Protein AF-A0A7S2UF75-F1 (afdb_monomer_lite)

Secondary structure (DSSP, 8-state):
-HHHHHHHHHHHHHHHHHHHHHT-HHHHHHHHHHHHHHHHHHHH-TT----HHHHHHHHHHGGGSS-SS-TTHHHHHHHHHHHHHHHHHHHHHHHHHHHHHHHHHHHTTS-HHHHS--TTPPPHHHHHHHHHTT----TTHHHHHHHHHHHHHHHHHHHHHHHHHHHTHHHHHHHHHHHHHHTTGGGGGGTTTGGGGHHHHHHHHHHHHHHHHHHHHHHHHTT--------HHHHHHHHHHHHHTT-HHHHHTTTHHHHHHHHHHHHHHHHHHHHHTS----

Sequence (282 aa):
ATAANNSCNYLVKRVKALKELLADDYVRSLLSKEARWSNDAGRRSDSCMYSTERAFGFTKEFRRLEGGGKSHYFLDQCREIVTEIGNALGFVRMVRSAALRYTSEAMEFLPHSVLYNTDENPRTSDLWDQSVHNADDGGRSAAAVQRAVHNVDEAMSSLASTVEERSDYLRVFLGLFQDTIAGDIDQHGHLENFYAMVPALTLCWMDASIQAKEAIKKSSLLHSQETYYVSDGFALGIAFLLSSLKQNDAFDRLGWFRTLQNKYTVEAENLLTKTMGAPAAG

pLDDT: mean 76.17, std 14.72, range [40.41, 95.69]

Foldseek 3Di:
DVLLVVLLVVLLVLVVVLLVLLVDPVNLVLLVVLLVVLVVQCVVDLPSAQAPVNLVVSLQVCLVVDPDDDSQPSLVSNLVSLLSNLVSVVVSVVVLVVLVVVLVVVCPPPPPLLVDPDVPRDQLLRVLVVVVVPDDDDPPVSVVVSVVSVVVSVVSVVSVVSNVVSNCSVVVSLVSVCCSQVVCVVPNSRCLRVLSCVSSSVVSVVVVQVVQVVVQVVVVVVVPDDDDDDRVSNVSSVVVSCVSSVNPVSNVSNVSVVNVVVVVVVVVVVVVCVVVPDPPPD

Structure (mmCIF, N/CA/C/O backbone):
data_AF-A0A7S2UF75-F1
#
_entry.id   AF-A0A7S2UF75-F1
#
loop_
_atom_site.group_PDB
_atom_site.id
_atom_site.type_symbol
_atom_site.label_atom_id
_atom_site.label_alt_id
_atom_site.label_comp_id
_atom_site.label_asym_id
_atom_site.label_entity_id
_atom_site.label_seq_id
_atom_site.pdbx_PDB_ins_code
_atom_site.Cartn_x
_atom_site.Cartn_y
_atom_site.Cartn_z
_atom_site.occupancy
_atom_site.B_iso_or_equiv
_atom_site.auth_seq_id
_atom_site.auth_comp_id
_atom_site.auth_asym_id
_atom_site.auth_atom_id
_atom_site.pdbx_PDB_model_num
ATOM 1 N N . ALA A 1 1 ? 17.160 2.050 -17.812 1.00 54.09 1 ALA A N 1
ATOM 2 C CA . ALA A 1 1 ? 17.733 1.131 -16.806 1.00 54.09 1 ALA A CA 1
ATOM 3 C C . ALA A 1 1 ? 17.889 1.793 -15.429 1.00 54.09 1 ALA A C 1
ATOM 5 O O . ALA A 1 1 ? 17.298 1.307 -14.475 1.00 54.09 1 ALA A O 1
ATOM 6 N N . THR A 1 2 ? 18.588 2.930 -15.307 1.00 67.50 2 THR A N 1
ATOM 7 C CA . THR A 1 2 ? 18.910 3.567 -14.007 1.00 67.50 2 THR A CA 1
ATOM 8 C C . THR A 1 2 ? 17.695 3.984 -13.169 1.00 67.50 2 THR A C 1
ATOM 10 O O . THR A 1 2 ? 17.658 3.702 -11.976 1.00 67.50 2 THR A O 1
ATOM 13 N N . ALA A 1 3 ? 16.671 4.599 -13.776 1.00 67.25 3 ALA A N 1
ATOM 14 C CA . ALA A 1 3 ? 15.480 5.048 -13.045 1.00 67.25 3 ALA A CA 1
ATOM 15 C C . ALA A 1 3 ? 14.687 3.879 -12.433 1.00 67.25 3 ALA A C 1
ATOM 17 O O . ALA A 1 3 ? 14.388 3.905 -11.246 1.00 67.25 3 ALA A O 1
ATOM 18 N N . ALA A 1 4 ? 14.425 2.822 -13.210 1.00 65.94 4 ALA A N 1
ATOM 19 C CA . ALA A 1 4 ? 13.713 1.634 -12.733 1.00 65.94 4 ALA A CA 1
ATOM 20 C C . ALA A 1 4 ? 14.482 0.900 -11.621 1.00 65.94 4 ALA A C 1
ATOM 22 O O . ALA A 1 4 ? 13.887 0.509 -10.618 1.00 65.94 4 ALA A O 1
ATOM 23 N N . ASN A 1 5 ? 15.807 0.775 -11.756 1.00 70.94 5 ASN A N 1
ATOM 24 C CA . ASN A 1 5 ? 16.650 0.160 -10.730 1.00 70.94 5 ASN A CA 1
ATOM 25 C C . ASN A 1 5 ? 16.648 0.976 -9.423 1.00 70.94 5 ASN A C 1
ATOM 27 O O . ASN A 1 5 ? 16.518 0.426 -8.331 1.00 70.94 5 ASN A O 1
ATOM 31 N N . ASN A 1 6 ? 16.711 2.306 -9.527 1.00 77.56 6 ASN A N 1
ATOM 32 C CA . ASN A 1 6 ? 16.600 3.195 -8.372 1.00 77.56 6 ASN A CA 1
ATOM 33 C C . ASN A 1 6 ? 15.222 3.098 -7.703 1.00 77.56 6 ASN A C 1
ATOM 35 O O . ASN A 1 6 ? 15.156 3.064 -6.475 1.00 77.56 6 ASN A O 1
ATOM 39 N N . SER A 1 7 ? 14.138 2.993 -8.481 1.00 76.94 7 SER A N 1
ATOM 40 C CA . SER A 1 7 ? 12.787 2.768 -7.952 1.00 76.94 7 SER A CA 1
ATOM 41 C C . SER A 1 7 ? 12.670 1.430 -7.221 1.00 76.94 7 SER A C 1
ATOM 43 O O . SER A 1 7 ? 12.081 1.388 -6.145 1.00 76.94 7 SER A O 1
ATOM 45 N N . CYS A 1 8 ? 13.281 0.359 -7.737 1.00 73.19 8 CYS A N 1
ATOM 46 C CA . CYS A 1 8 ? 13.320 -0.941 -7.057 1.00 73.19 8 CYS A CA 1
ATOM 47 C C . CYS A 1 8 ? 14.084 -0.857 -5.726 1.00 73.19 8 CYS A C 1
ATOM 49 O O . CYS A 1 8 ? 13.582 -1.294 -4.693 1.00 73.19 8 CYS A O 1
ATOM 51 N N . ASN A 1 9 ? 15.255 -0.214 -5.714 1.00 79.19 9 ASN A N 1
ATOM 52 C CA . ASN A 1 9 ? 16.029 0.000 -4.488 1.00 79.19 9 ASN A CA 1
ATOM 53 C C . ASN A 1 9 ? 15.284 0.869 -3.466 1.00 79.19 9 ASN A C 1
ATOM 55 O O . ASN A 1 9 ? 15.365 0.628 -2.261 1.00 79.19 9 ASN A O 1
ATOM 59 N N . TYR A 1 10 ? 14.557 1.888 -3.929 1.00 84.50 10 TYR A N 1
ATOM 60 C CA . TYR A 1 10 ? 13.705 2.706 -3.074 1.00 84.50 10 TYR A CA 1
ATOM 61 C C . TYR A 1 10 ? 12.581 1.867 -2.455 1.00 84.50 10 TYR A C 1
ATOM 63 O O . TYR A 1 10 ? 12.417 1.888 -1.238 1.00 84.50 10 TYR A O 1
ATOM 71 N N . LEU A 1 11 ? 11.887 1.054 -3.256 1.00 80.06 11 LEU A N 1
ATOM 72 C CA . LEU A 1 11 ? 10.842 0.138 -2.790 1.00 80.06 11 LEU A CA 1
ATOM 73 C C . LEU A 1 11 ? 11.345 -0.806 -1.697 1.00 80.06 11 LEU A C 1
ATOM 75 O O . LEU A 1 11 ? 10.743 -0.870 -0.628 1.00 80.06 11 LEU A O 1
ATOM 79 N N . VAL A 1 12 ? 12.489 -1.458 -1.912 1.00 81.81 12 VAL A N 1
ATOM 80 C CA . VAL A 1 12 ? 13.126 -2.326 -0.906 1.00 81.81 12 VAL A CA 1
ATOM 81 C C . VAL A 1 12 ? 13.351 -1.577 0.411 1.00 81.81 12 VAL A C 1
ATOM 83 O O . VAL A 1 12 ? 13.022 -2.089 1.480 1.00 81.81 12 VAL A O 1
ATOM 86 N N . LYS A 1 13 ? 13.852 -0.336 0.358 1.00 87.38 13 LYS A N 1
ATOM 87 C CA . LYS A 1 13 ? 14.046 0.493 1.561 1.00 87.38 13 LYS A CA 1
ATOM 88 C C . LYS A 1 13 ? 12.730 0.802 2.277 1.00 87.38 13 LYS A C 1
ATOM 90 O O . LYS A 1 13 ? 12.708 0.826 3.502 1.00 87.38 13 LYS A O 1
ATOM 95 N N . ARG A 1 14 ? 11.649 1.068 1.538 1.00 89.62 14 ARG A N 1
ATOM 96 C CA . ARG A 1 14 ? 10.324 1.360 2.114 1.00 89.62 14 ARG A CA 1
ATOM 97 C C . ARG A 1 14 ? 9.707 0.137 2.783 1.00 89.62 14 ARG A C 1
ATOM 99 O O . ARG A 1 14 ? 9.176 0.243 3.880 1.00 89.62 14 ARG A O 1
ATOM 106 N N . VAL A 1 15 ? 9.846 -1.031 2.170 1.00 85.25 15 VAL A N 1
ATOM 107 C CA . VAL A 1 15 ? 9.357 -2.301 2.727 1.00 85.25 15 VAL A CA 1
ATOM 108 C C . VAL A 1 15 ? 10.100 -2.661 4.008 1.00 85.25 15 VAL A C 1
ATOM 110 O O . VAL A 1 15 ? 9.468 -3.047 4.987 1.00 85.25 15 VAL A O 1
ATOM 113 N N . LYS A 1 16 ? 11.426 -2.469 4.038 1.00 85.81 16 LYS A N 1
ATOM 114 C CA . LYS A 1 16 ? 12.224 -2.634 5.262 1.00 85.81 16 LYS A CA 1
ATOM 115 C C . LYS A 1 16 ? 11.778 -1.679 6.368 1.00 85.81 16 LYS A C 1
ATOM 117 O O . LYS A 1 16 ? 11.545 -2.134 7.479 1.00 85.81 16 LYS A O 1
ATOM 122 N N . ALA A 1 17 ? 11.553 -0.404 6.047 1.00 88.38 17 ALA A N 1
ATOM 123 C CA . ALA A 1 17 ? 11.038 0.566 7.014 1.00 88.38 17 ALA A CA 1
ATOM 124 C C . ALA A 1 17 ? 9.660 0.160 7.570 1.00 88.38 17 ALA A C 1
ATOM 126 O O . ALA A 1 17 ? 9.432 0.238 8.773 1.00 88.38 17 ALA A O 1
ATOM 127 N N . LEU A 1 18 ? 8.753 -0.337 6.717 1.00 89.12 18 LEU A N 1
ATOM 128 C CA . LEU A 1 18 ? 7.463 -0.862 7.174 1.00 89.12 18 LEU A CA 1
ATOM 129 C C . LEU A 1 18 ? 7.649 -2.063 8.109 1.00 89.12 18 LEU A C 1
ATOM 131 O O . LEU A 1 18 ? 7.006 -2.138 9.151 1.00 89.12 18 LEU A O 1
ATOM 135 N N . LYS A 1 19 ? 8.536 -2.995 7.752 1.00 86.31 19 LYS A N 1
ATOM 136 C CA . LYS A 1 19 ? 8.848 -4.163 8.581 1.00 86.31 19 LYS A CA 1
ATOM 137 C C . LYS A 1 19 ? 9.391 -3.753 9.952 1.00 86.31 19 LYS A C 1
ATOM 139 O O . LYS A 1 19 ? 8.951 -4.308 10.950 1.00 86.31 19 LYS A O 1
ATOM 144 N N . GLU A 1 20 ? 10.304 -2.788 10.000 1.00 86.56 20 GLU A N 1
ATOM 145 C CA . GLU A 1 20 ? 10.877 -2.258 11.243 1.00 86.56 20 GLU A CA 1
ATOM 146 C C . GLU A 1 20 ? 9.807 -1.615 12.136 1.00 86.56 20 GLU A C 1
ATOM 148 O O . GLU A 1 20 ? 9.766 -1.896 13.331 1.00 86.56 20 GLU A O 1
ATOM 153 N N . LEU A 1 21 ? 8.883 -0.834 11.563 1.00 86.62 21 LEU A N 1
ATOM 154 C CA . LEU A 1 21 ? 7.755 -0.262 12.313 1.00 86.62 21 LEU A CA 1
ATOM 155 C C . LEU A 1 21 ? 6.822 -1.336 12.888 1.00 86.62 21 LEU A C 1
ATOM 157 O O . LEU A 1 21 ? 6.302 -1.185 13.991 1.00 86.62 21 LEU A O 1
ATOM 161 N N . LEU A 1 22 ? 6.608 -2.427 12.150 1.00 87.44 22 LEU A N 1
ATOM 162 C CA . LEU A 1 22 ? 5.748 -3.537 12.569 1.00 87.44 22 LEU A CA 1
ATOM 163 C C . LEU A 1 22 ? 6.450 -4.543 13.489 1.00 87.44 22 LEU A C 1
ATOM 165 O O . LEU A 1 22 ? 5.794 -5.428 14.043 1.00 87.44 22 LEU A O 1
ATOM 169 N N . ALA A 1 23 ? 7.764 -4.411 13.674 1.00 84.50 23 ALA A N 1
ATOM 170 C CA . ALA A 1 23 ? 8.529 -5.260 14.575 1.00 84.50 23 ALA A CA 1
ATOM 171 C C . ALA A 1 23 ? 8.299 -4.923 16.058 1.00 84.50 23 ALA A C 1
ATOM 173 O O . ALA A 1 23 ? 8.595 -5.760 16.910 1.00 84.50 23 ALA A O 1
ATOM 174 N N . ASP A 1 24 ? 7.744 -3.745 16.362 1.00 85.69 24 ASP A N 1
ATOM 175 C CA . ASP A 1 24 ? 7.401 -3.331 17.722 1.00 85.69 24 ASP A CA 1
ATOM 176 C C . ASP A 1 24 ? 6.479 -4.351 18.422 1.00 85.69 24 ASP A C 1
ATOM 178 O O . ASP A 1 24 ? 5.456 -4.791 17.886 1.00 85.69 24 ASP A O 1
ATOM 182 N N . ASP A 1 25 ? 6.839 -4.736 19.648 1.00 84.88 25 ASP A N 1
ATOM 183 C CA . ASP A 1 25 ? 6.143 -5.787 20.394 1.00 84.88 25 ASP A CA 1
ATOM 184 C C . ASP A 1 25 ? 4.697 -5.424 20.743 1.00 84.88 25 ASP A C 1
ATOM 186 O O . ASP A 1 25 ? 3.819 -6.298 20.761 1.00 84.88 25 ASP A O 1
ATOM 190 N N . TYR A 1 26 ? 4.422 -4.146 21.007 1.00 86.56 26 TYR A N 1
ATOM 191 C CA . TYR A 1 26 ? 3.071 -3.686 21.286 1.00 86.56 26 TYR A CA 1
ATOM 192 C C . TYR A 1 26 ? 2.224 -3.711 20.010 1.00 86.56 26 TYR A C 1
ATOM 194 O O . TYR A 1 26 ? 1.112 -4.248 20.036 1.00 86.56 26 TYR A O 1
ATOM 202 N N . VAL A 1 27 ? 2.759 -3.227 18.885 1.00 88.31 27 VAL A N 1
ATOM 203 C CA . VAL A 1 27 ? 2.102 -3.302 17.567 1.00 88.31 27 VAL A CA 1
ATOM 204 C C . VAL A 1 27 ? 1.805 -4.754 17.195 1.00 88.31 27 VAL A C 1
ATOM 206 O O . VAL A 1 27 ? 0.671 -5.094 16.850 1.00 88.31 27 VAL A O 1
ATOM 209 N N . ARG A 1 28 ? 2.780 -5.651 17.350 1.00 87.19 28 ARG A N 1
ATOM 210 C CA . ARG A 1 28 ? 2.613 -7.084 17.088 1.00 87.19 28 ARG A CA 1
ATOM 211 C C . ARG A 1 28 ? 1.536 -7.710 17.971 1.00 87.19 28 ARG A C 1
ATOM 213 O O . ARG A 1 28 ? 0.715 -8.493 17.487 1.00 87.19 28 ARG A O 1
ATOM 220 N N . SER A 1 29 ? 1.511 -7.364 19.257 1.00 89.44 29 SER A N 1
ATOM 221 C CA . SER A 1 29 ? 0.487 -7.825 20.201 1.00 89.44 29 SER A CA 1
ATOM 222 C C . SER A 1 29 ? -0.908 -7.340 19.805 1.00 89.44 29 SER A C 1
ATOM 224 O O . SER A 1 29 ? -1.861 -8.122 19.828 1.00 89.44 29 SER A O 1
ATOM 226 N N . LEU A 1 30 ? -1.035 -6.078 19.388 1.00 90.25 30 LEU A N 1
ATOM 227 C CA . LEU A 1 30 ? -2.279 -5.504 18.878 1.00 90.25 30 LEU A CA 1
ATOM 228 C C . LEU A 1 30 ? -2.775 -6.232 17.623 1.00 90.25 30 LEU A C 1
ATOM 230 O O . LEU A 1 30 ? -3.917 -6.691 17.596 1.00 90.25 30 LEU A O 1
ATOM 234 N N . LEU A 1 31 ? -1.911 -6.403 16.621 1.00 91.94 31 LEU A N 1
ATOM 235 C CA . LEU A 1 31 ? -2.255 -7.097 15.378 1.00 91.94 31 LEU A CA 1
ATOM 236 C C . LEU A 1 31 ? -2.624 -8.561 15.623 1.00 91.94 31 LEU A C 1
ATOM 238 O O . LEU A 1 31 ? -3.601 -9.056 15.070 1.00 91.94 31 LEU A O 1
ATOM 242 N N . SER A 1 32 ? -1.904 -9.237 16.518 1.00 91.31 32 SER A N 1
ATOM 243 C CA . SER A 1 32 ? -2.209 -10.618 16.907 1.00 91.31 32 SER A CA 1
ATOM 244 C C . SER A 1 32 ? -3.570 -10.735 17.602 1.00 91.31 32 SER A C 1
ATOM 246 O O . SER A 1 32 ? -4.295 -11.705 17.383 1.00 91.31 32 SER A O 1
ATOM 248 N N . LYS A 1 33 ? -3.945 -9.761 18.445 1.00 91.94 33 LYS A N 1
ATOM 249 C CA . LYS A 1 33 ? -5.272 -9.718 19.084 1.00 91.94 33 LYS A CA 1
ATOM 250 C C . LYS A 1 33 ? -6.382 -9.522 18.054 1.00 91.94 33 LYS A C 1
ATOM 252 O O . LYS A 1 33 ? -7.392 -10.221 18.132 1.00 91.94 33 LYS A O 1
ATOM 257 N N . GLU A 1 34 ? -6.189 -8.627 17.088 1.00 92.00 34 GLU A N 1
ATOM 258 C CA . GLU A 1 34 ? -7.166 -8.407 16.016 1.00 92.00 34 GLU A CA 1
ATOM 259 C C . GLU A 1 34 ? -7.298 -9.614 15.087 1.00 92.00 34 GLU A C 1
ATOM 261 O O . GLU A 1 34 ? -8.416 -10.037 14.789 1.00 92.00 34 GLU A O 1
ATOM 266 N N . ALA A 1 35 ? -6.184 -10.238 14.705 1.00 90.69 35 ALA A N 1
ATOM 267 C CA . ALA A 1 35 ? -6.189 -11.452 13.896 1.00 90.69 35 ALA A CA 1
ATOM 268 C C . ALA A 1 35 ? -6.927 -12.606 14.596 1.00 90.69 35 ALA A C 1
ATOM 270 O O . ALA A 1 35 ? -7.779 -13.267 13.997 1.00 90.69 35 ALA A O 1
ATOM 271 N N . ARG A 1 36 ? -6.677 -12.810 15.899 1.00 90.50 36 ARG A N 1
ATOM 272 C CA . ARG A 1 36 ? -7.406 -13.802 16.713 1.00 90.50 36 ARG A CA 1
ATOM 273 C C . ARG A 1 36 ? -8.898 -13.516 16.756 1.00 90.50 36 ARG A C 1
ATOM 275 O O . ARG A 1 36 ? -9.690 -14.435 16.568 1.00 90.50 36 ARG A O 1
ATOM 282 N N . TRP A 1 37 ? -9.282 -12.257 16.968 1.00 90.50 37 TRP A N 1
ATOM 283 C CA . TRP A 1 37 ? -10.690 -11.883 16.957 1.00 90.50 37 TRP A CA 1
ATOM 284 C C . TRP A 1 37 ? -11.343 -12.182 15.607 1.00 90.50 37 TRP A C 1
ATOM 286 O O . TRP A 1 37 ? -12.420 -12.767 15.590 1.00 90.50 37 TRP A O 1
ATOM 296 N N . SER A 1 38 ? -10.683 -11.843 14.495 1.00 86.19 38 SER A N 1
ATOM 297 C CA . SER A 1 38 ? -11.181 -12.125 13.143 1.00 86.19 38 SER A CA 1
ATOM 298 C C . SER A 1 38 ? -11.406 -13.622 12.923 1.00 86.19 38 SER A C 1
ATOM 300 O O . SER A 1 38 ? -12.437 -14.033 12.392 1.00 86.19 38 SER A O 1
ATOM 302 N N . ASN A 1 39 ? -10.460 -14.451 13.365 1.00 85.19 39 ASN A N 1
ATOM 303 C CA . ASN A 1 39 ? -10.553 -15.902 13.227 1.00 85.19 39 ASN A CA 1
ATOM 304 C C . ASN A 1 39 ? -11.673 -16.497 14.095 1.00 85.19 39 ASN A C 1
ATOM 306 O O . ASN A 1 39 ? -12.382 -17.400 13.652 1.00 85.19 39 ASN A O 1
ATOM 310 N N . ASP A 1 40 ? -11.873 -15.981 15.309 1.00 85.00 40 ASP A N 1
ATOM 311 C CA . ASP A 1 40 ? -12.956 -16.419 16.195 1.00 85.00 40 ASP A CA 1
ATOM 312 C C . ASP A 1 40 ? -14.331 -15.898 15.756 1.00 85.00 40 ASP A C 1
ATOM 314 O O . ASP A 1 40 ? -15.333 -16.596 15.918 1.00 85.00 40 ASP A O 1
ATOM 318 N N . ALA A 1 41 ? -14.402 -14.699 15.178 1.00 78.69 41 ALA A N 1
ATOM 319 C CA . ALA A 1 41 ? -15.625 -14.132 14.618 1.00 78.69 41 ALA A CA 1
ATOM 320 C C . ALA A 1 41 ? -16.162 -15.008 13.477 1.00 78.69 41 ALA A C 1
ATOM 322 O O . ALA A 1 41 ? -17.333 -15.393 13.509 1.00 78.69 41 ALA A O 1
ATOM 323 N N . GLY A 1 42 ? -15.284 -15.429 12.558 1.00 68.94 42 GLY A N 1
ATOM 324 C CA . GLY A 1 42 ? -15.639 -16.346 11.470 1.00 68.94 42 GLY A CA 1
ATOM 325 C C . GLY A 1 42 ? -16.107 -17.729 11.943 1.00 68.94 42 GLY A C 1
ATOM 326 O O . GLY A 1 42 ? -16.871 -18.389 11.249 1.00 68.94 42 GLY A O 1
ATOM 327 N N . ARG A 1 43 ? -15.716 -18.168 13.149 1.00 71.94 43 ARG A N 1
ATOM 328 C CA . ARG A 1 43 ? -16.212 -19.422 13.755 1.00 71.94 43 ARG A CA 1
ATOM 329 C C . ARG A 1 43 ? -17.601 -19.289 14.376 1.00 71.94 43 ARG A C 1
ATOM 331 O O . ARG A 1 43 ? -18.299 -20.288 14.510 1.00 71.94 43 ARG A O 1
ATOM 338 N N . ARG A 1 44 ? -17.984 -18.086 14.813 1.00 70.19 44 ARG A N 1
ATOM 339 C CA . ARG A 1 44 ? -19.268 -17.837 15.490 1.00 70.19 44 ARG A CA 1
ATOM 340 C C . ARG A 1 44 ? -20.413 -17.643 14.503 1.00 70.19 44 ARG A C 1
ATOM 342 O O . ARG A 1 44 ? -21.533 -18.042 14.803 1.00 70.19 44 ARG A O 1
ATOM 349 N N . SER A 1 45 ? -20.148 -17.012 13.361 1.00 66.56 45 SER A N 1
ATOM 350 C CA . SER A 1 45 ? -21.122 -16.824 12.286 1.00 66.56 45 SER A CA 1
ATOM 351 C C . SER A 1 45 ? -20.413 -16.414 11.000 1.00 66.56 45 SER A C 1
ATOM 353 O O . SER A 1 45 ? -19.580 -15.509 11.022 1.00 66.56 45 SER A O 1
ATOM 355 N N . ASP A 1 46 ? -20.816 -17.005 9.875 1.00 62.28 46 ASP A N 1
ATOM 356 C CA . ASP A 1 46 ? -20.335 -16.659 8.525 1.00 62.28 46 ASP A CA 1
ATOM 357 C C . ASP A 1 46 ? -20.676 -15.198 8.138 1.00 62.28 46 ASP A C 1
ATOM 359 O O . ASP A 1 46 ? -20.099 -14.607 7.231 1.00 62.28 46 ASP A O 1
ATOM 363 N N . SER A 1 47 ? -21.597 -14.576 8.884 1.00 65.00 47 SER A N 1
ATOM 364 C CA . SER A 1 47 ? -22.035 -13.186 8.723 1.00 65.00 47 SER A CA 1
ATOM 365 C C . SER A 1 47 ? -21.303 -12.189 9.637 1.00 65.00 47 SER A C 1
ATOM 367 O O . SER A 1 47 ? -21.615 -10.995 9.593 1.00 65.00 47 SER A O 1
ATOM 369 N N . CYS A 1 48 ? -20.384 -12.621 10.509 1.00 71.81 48 CYS A N 1
ATOM 370 C CA . CYS A 1 48 ? -19.728 -11.716 11.457 1.00 71.81 48 CYS A CA 1
ATOM 371 C C . CYS A 1 48 ? -18.627 -10.898 10.763 1.00 71.81 48 CYS A C 1
ATOM 373 O O . CYS A 1 48 ? -17.442 -11.207 10.858 1.00 71.81 48 CYS A O 1
ATOM 375 N N . MET A 1 49 ? -19.035 -9.854 10.039 1.00 85.00 49 MET A N 1
ATOM 376 C CA . MET A 1 49 ? -18.114 -8.935 9.374 1.00 85.00 49 MET A CA 1
ATOM 377 C C . MET A 1 49 ? -17.436 -7.995 10.376 1.00 85.00 49 MET A C 1
ATOM 379 O O . MET A 1 49 ? -17.973 -7.677 11.442 1.00 85.00 49 MET A O 1
ATOM 383 N N . TYR A 1 50 ? -16.255 -7.503 10.012 1.00 89.75 50 TYR A N 1
ATOM 384 C CA . TYR A 1 50 ? -15.497 -6.547 10.806 1.00 89.75 50 TYR A CA 1
ATOM 385 C C . TYR A 1 50 ? -16.259 -5.217 10.901 1.00 89.75 50 TYR A C 1
ATOM 387 O O . TYR A 1 50 ? -16.408 -4.501 9.909 1.00 89.75 50 TYR A O 1
ATOM 395 N N . SER A 1 51 ? -16.773 -4.905 12.096 1.00 91.00 51 SER A N 1
ATOM 396 C CA . SER A 1 51 ? -17.586 -3.708 12.351 1.00 91.00 51 SER A CA 1
ATOM 397 C C . SER A 1 51 ? -16.768 -2.420 12.255 1.00 91.00 51 SER A C 1
ATOM 399 O O . SER A 1 51 ? -15.608 -2.377 12.679 1.00 91.00 51 SER A O 1
ATOM 401 N N . THR A 1 52 ? -17.401 -1.338 11.813 1.00 90.50 52 THR A N 1
ATOM 402 C CA . THR A 1 52 ? -16.807 0.003 11.791 1.00 90.50 52 THR A CA 1
ATOM 403 C C . THR A 1 52 ? -16.413 0.493 13.179 1.00 90.50 52 THR A C 1
ATOM 405 O O . THR A 1 52 ? -15.351 1.086 13.339 1.00 90.50 52 THR A O 1
ATOM 408 N N . GLU A 1 53 ? -17.204 0.194 14.206 1.00 91.75 53 GLU A N 1
ATOM 409 C CA . GLU A 1 53 ? -16.969 0.609 15.594 1.00 91.75 53 GLU A CA 1
ATOM 410 C C . GLU A 1 53 ? -15.683 -0.020 16.133 1.00 91.75 53 GLU A C 1
ATOM 412 O O . GLU A 1 53 ? -14.873 0.661 16.767 1.00 91.75 53 GLU A O 1
ATOM 417 N N . ARG A 1 54 ? -15.463 -1.304 15.817 1.00 92.31 54 ARG A N 1
ATOM 418 C CA . ARG A 1 54 ? -14.216 -2.003 16.135 1.00 92.31 54 ARG A CA 1
ATOM 419 C C . ARG A 1 54 ? -13.027 -1.365 15.428 1.00 92.31 54 ARG A C 1
ATOM 421 O O . ARG A 1 54 ? -12.030 -1.112 16.094 1.00 92.31 54 ARG A O 1
ATOM 428 N N . ALA A 1 55 ? -13.151 -1.042 14.139 1.00 92.81 55 ALA A N 1
ATOM 429 C CA . ALA A 1 55 ? -12.089 -0.364 13.397 1.00 92.81 55 ALA A CA 1
ATOM 430 C C . ALA A 1 55 ? -11.708 0.974 14.046 1.00 92.81 55 ALA A C 1
ATOM 432 O O . ALA A 1 55 ? -10.532 1.219 14.290 1.00 92.81 55 ALA A O 1
ATOM 433 N N . PHE A 1 56 ? -12.688 1.805 14.421 1.00 91.56 56 PHE A N 1
ATOM 434 C CA . PHE A 1 56 ? -12.419 3.061 15.131 1.00 91.56 56 PHE A CA 1
ATOM 435 C C . PHE A 1 56 ? -11.779 2.839 16.504 1.00 91.56 56 PHE A C 1
ATOM 437 O O . PHE A 1 56 ? -10.887 3.596 16.891 1.00 91.56 56 PHE A O 1
ATOM 444 N N . GLY A 1 57 ? -12.229 1.829 17.254 1.00 91.75 57 GLY A N 1
ATOM 445 C CA . GLY A 1 57 ? -11.619 1.446 18.527 1.00 91.75 57 GLY A CA 1
ATOM 446 C C . GLY A 1 57 ? -10.161 1.026 18.354 1.00 91.75 57 GLY A C 1
ATOM 447 O O . GLY A 1 57 ? -9.289 1.510 19.068 1.00 91.75 57 GLY A O 1
ATOM 448 N N . PHE A 1 58 ? -9.891 0.204 17.345 1.00 91.81 58 PHE A N 1
ATOM 449 C CA . PHE A 1 58 ? -8.558 -0.273 17.013 1.00 91.81 58 PHE A CA 1
ATOM 450 C C . PHE A 1 58 ? -7.629 0.863 16.559 1.00 91.81 58 PHE A C 1
ATOM 452 O O . PHE A 1 58 ? -6.529 1.005 17.086 1.00 91.81 58 PHE A O 1
ATOM 459 N N . THR A 1 59 ? -8.099 1.760 15.685 1.00 91.12 59 THR A N 1
ATOM 460 C CA . THR A 1 59 ? -7.365 2.975 15.288 1.00 91.12 59 THR A CA 1
ATOM 461 C C . THR A 1 59 ? -7.000 3.845 16.493 1.00 91.12 59 THR A C 1
ATOM 463 O O . THR A 1 59 ? -5.930 4.452 16.510 1.00 91.12 59 THR A O 1
ATOM 466 N N . LYS A 1 60 ? -7.858 3.913 17.523 1.00 87.56 60 LYS A N 1
ATOM 467 C CA . LYS A 1 60 ? -7.573 4.683 18.743 1.00 87.56 60 LYS A CA 1
ATOM 468 C C . LYS A 1 60 ? -6.462 4.075 19.598 1.00 87.56 60 LYS A C 1
ATOM 470 O O . LYS A 1 60 ? -5.762 4.836 20.259 1.00 87.56 60 LYS A O 1
ATOM 475 N N . GLU A 1 61 ? -6.264 2.760 19.578 1.00 87.12 61 GLU A N 1
ATOM 476 C CA . GLU A 1 61 ? -5.199 2.117 20.359 1.00 87.12 61 GLU A CA 1
ATOM 477 C C . GLU A 1 61 ? -3.805 2.515 19.851 1.00 87.12 61 GLU A C 1
ATOM 479 O O . GLU A 1 61 ? -2.923 2.804 20.658 1.00 87.12 61 GLU A O 1
ATOM 484 N N . PHE A 1 62 ? -3.629 2.701 18.537 1.00 82.88 62 PHE A N 1
ATOM 485 C CA . PHE A 1 62 ? -2.375 3.227 17.977 1.00 82.88 62 PHE A CA 1
ATOM 486 C C . PHE A 1 62 ? -2.057 4.662 18.410 1.00 82.88 62 PHE A C 1
ATOM 488 O O . PHE A 1 62 ? -0.902 5.070 18.387 1.00 82.88 62 PHE A O 1
ATOM 495 N N . ARG A 1 63 ? -3.052 5.426 18.871 1.00 71.75 63 ARG A N 1
ATOM 496 C CA . ARG A 1 63 ? -2.843 6.788 19.392 1.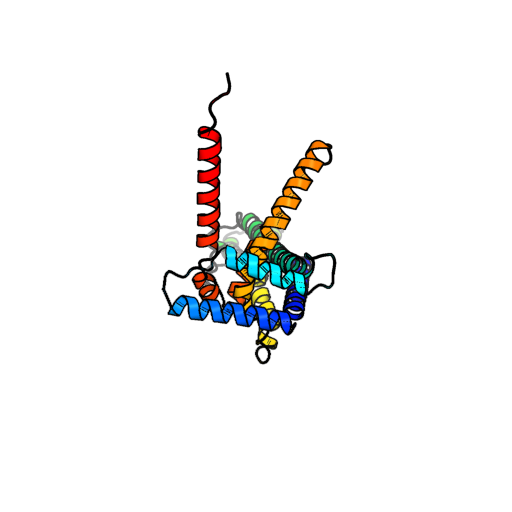00 71.75 63 ARG A CA 1
ATOM 497 C C . ARG A 1 63 ? -2.172 6.791 20.765 1.00 71.75 63 ARG A C 1
ATOM 499 O O . ARG A 1 63 ? -1.663 7.822 21.186 1.00 71.75 63 ARG A O 1
ATOM 506 N N . ARG A 1 64 ? -2.211 5.660 21.484 1.00 67.81 64 ARG A N 1
ATOM 507 C CA . ARG A 1 64 ? -1.662 5.505 22.844 1.00 67.81 64 ARG A CA 1
ATOM 508 C C . ARG A 1 64 ? -0.178 5.131 22.841 1.00 67.81 64 ARG A C 1
ATOM 510 O O . ARG A 1 64 ? 0.474 5.322 23.861 1.00 67.81 64 ARG A O 1
ATOM 517 N N . LEU A 1 65 ? 0.336 4.636 21.712 1.00 67.69 65 LEU A N 1
ATOM 518 C CA . LEU A 1 65 ? 1.759 4.345 21.485 1.00 67.69 65 LEU A CA 1
ATOM 519 C C . LEU A 1 65 ? 2.644 5.593 21.534 1.00 67.69 65 LEU A C 1
ATOM 521 O O . LEU A 1 65 ? 3.844 5.498 21.767 1.00 67.69 65 LEU A O 1
ATOM 525 N N . GLU A 1 66 ? 2.058 6.768 21.330 1.00 58.41 66 GLU A N 1
ATOM 526 C CA . GLU A 1 66 ? 2.799 8.004 21.133 1.00 58.41 66 GLU A CA 1
ATOM 527 C C . GLU A 1 66 ? 2.505 8.940 22.299 1.00 58.41 66 GLU A C 1
ATOM 529 O O . GLU A 1 66 ? 1.422 9.519 22.409 1.00 58.41 66 GLU A O 1
ATOM 534 N N . GLY A 1 67 ? 3.464 9.038 23.222 1.00 49.34 67 GLY A N 1
ATOM 535 C CA . GLY A 1 67 ? 3.361 9.860 24.421 1.00 49.34 67 GLY A CA 1
ATOM 536 C C . GLY A 1 67 ? 2.893 11.285 24.113 1.00 49.34 67 GLY A C 1
ATOM 537 O O . GLY A 1 67 ? 3.619 12.072 23.517 1.00 49.34 67 GLY A O 1
ATOM 538 N N . GLY A 1 68 ? 1.671 11.598 24.549 1.00 49.03 68 GLY A N 1
ATOM 539 C CA . GLY A 1 68 ? 1.164 12.942 24.823 1.00 49.03 68 GLY A CA 1
ATOM 540 C C . GLY A 1 68 ? 1.383 14.009 23.746 1.00 49.03 68 GLY A C 1
ATOM 541 O O . GLY A 1 68 ? 2.206 14.899 23.930 1.00 49.03 68 GLY A O 1
ATOM 542 N N . GLY A 1 69 ? 0.555 14.020 22.693 1.00 43.59 69 GLY A N 1
ATOM 543 C CA . GLY A 1 69 ? 0.205 15.286 22.024 1.00 43.59 69 GLY A CA 1
ATOM 544 C C . GLY A 1 69 ? 0.049 15.269 20.505 1.00 43.59 69 GLY A C 1
ATOM 545 O O . GLY A 1 69 ? -0.561 16.189 19.967 1.00 43.59 69 GLY A O 1
ATOM 546 N N . LYS A 1 70 ? 0.532 14.242 19.797 1.00 44.91 70 LYS A N 1
ATOM 547 C CA . LYS A 1 70 ? 0.335 14.101 18.341 1.00 44.91 70 LYS A CA 1
ATOM 548 C C . LYS A 1 70 ? 0.025 12.654 17.983 1.00 44.91 70 LYS A C 1
ATOM 550 O O . LYS A 1 70 ? 0.869 11.920 17.507 1.00 44.91 70 LYS A O 1
ATOM 555 N N . SER A 1 71 ? -1.231 12.300 18.211 1.00 47.28 71 SER A N 1
ATOM 556 C CA . SER A 1 71 ? -1.918 11.021 17.974 1.00 47.28 71 SER A CA 1
ATOM 557 C C . SER A 1 71 ? -1.886 10.482 16.518 1.00 47.28 71 SER A C 1
ATOM 559 O O . SER A 1 71 ? -2.687 9.613 16.169 1.00 47.28 71 SER A O 1
ATOM 561 N N . HIS A 1 72 ? -1.038 11.024 15.648 1.00 54.97 72 HIS A N 1
ATOM 562 C CA . HIS A 1 72 ? -1.092 10.833 14.200 1.00 54.97 72 HIS A CA 1
ATOM 563 C C . HIS A 1 72 ? 0.138 10.117 13.633 1.00 54.97 72 HIS A C 1
ATOM 565 O O . HIS A 1 72 ? 0.084 9.656 12.507 1.00 54.97 72 HIS A O 1
ATOM 571 N N . TYR A 1 73 ? 1.240 9.956 14.364 1.00 75.00 73 TYR A N 1
ATOM 572 C CA . TYR A 1 73 ? 2.520 9.698 13.711 1.00 75.00 73 TYR A CA 1
ATOM 573 C C . TYR A 1 73 ? 2.698 8.229 13.274 1.00 75.00 73 TYR A C 1
ATOM 575 O O . TYR A 1 73 ? 3.158 7.999 12.160 1.00 75.00 73 TYR A O 1
ATOM 583 N N . PHE A 1 74 ? 2.279 7.218 14.041 1.00 87.94 74 PHE A N 1
ATOM 584 C CA . PHE A 1 74 ? 2.525 5.810 13.681 1.00 87.94 74 PHE A CA 1
ATOM 585 C C . PHE A 1 74 ? 1.703 5.348 12.473 1.00 87.94 74 PHE A C 1
ATOM 587 O O . PHE A 1 74 ? 2.251 4.843 11.490 1.00 87.94 74 PHE A O 1
ATOM 594 N N . LEU A 1 75 ? 0.376 5.515 12.542 1.00 89.62 75 LEU A N 1
ATOM 595 C CA . LEU A 1 75 ? -0.504 5.108 11.446 1.00 89.62 75 LEU A CA 1
ATOM 596 C C . LEU A 1 75 ? -0.278 5.975 10.207 1.00 89.62 75 LEU A C 1
ATOM 598 O O . LEU A 1 75 ? -0.307 5.419 9.109 1.00 89.62 75 LEU A O 1
ATOM 602 N N . ASP A 1 76 ? 0.009 7.278 10.356 1.00 88.31 76 ASP A N 1
ATOM 603 C CA . ASP A 1 76 ? 0.353 8.105 9.197 1.00 88.31 76 ASP A CA 1
ATOM 604 C C . ASP A 1 76 ? 1.697 7.705 8.588 1.00 88.31 76 ASP A C 1
ATOM 606 O O . ASP A 1 76 ? 1.761 7.591 7.370 1.00 88.31 76 ASP A O 1
ATOM 610 N N . GLN A 1 77 ? 2.730 7.384 9.377 1.00 90.44 77 GLN A N 1
ATOM 611 C CA . GLN A 1 77 ? 3.986 6.845 8.832 1.00 90.44 77 GLN A CA 1
ATOM 612 C C . GLN A 1 77 ? 3.747 5.550 8.053 1.00 90.44 77 GLN A C 1
ATOM 614 O O . GLN A 1 77 ? 4.238 5.394 6.936 1.00 90.44 77 GLN A O 1
ATOM 619 N N . CYS A 1 78 ? 2.963 4.622 8.610 1.00 92.50 78 CYS A N 1
ATOM 620 C CA . CYS A 1 78 ? 2.625 3.385 7.911 1.00 92.50 78 CYS A CA 1
ATOM 621 C C . CYS A 1 78 ? 1.852 3.679 6.616 1.00 92.50 78 CYS A C 1
ATOM 623 O O . CYS A 1 78 ? 2.178 3.128 5.567 1.00 92.50 78 CYS A O 1
ATOM 625 N N . ARG A 1 79 ? 0.856 4.574 6.661 1.00 93.12 79 ARG A N 1
ATOM 626 C CA . ARG A 1 79 ? 0.078 5.014 5.492 1.00 93.12 79 ARG A CA 1
ATOM 627 C C . ARG A 1 79 ? 0.971 5.645 4.424 1.00 93.12 79 ARG A C 1
ATOM 629 O O . ARG A 1 79 ? 0.801 5.344 3.242 1.00 93.12 79 ARG A O 1
ATOM 636 N N . GLU A 1 80 ? 1.895 6.516 4.813 1.00 92.19 80 GLU A N 1
ATOM 637 C CA . GLU A 1 80 ? 2.842 7.182 3.918 1.00 92.19 80 GLU A CA 1
ATOM 638 C C . GLU A 1 80 ? 3.757 6.165 3.253 1.00 92.19 80 GLU A C 1
ATOM 640 O O . GLU A 1 80 ? 3.821 6.137 2.029 1.00 92.19 80 GLU A O 1
ATOM 645 N N . ILE A 1 81 ? 4.349 5.248 4.020 1.00 93.25 81 ILE A N 1
ATOM 646 C CA . ILE A 1 81 ? 5.195 4.180 3.478 1.00 93.25 81 ILE A CA 1
ATOM 647 C C . ILE A 1 81 ? 4.411 3.291 2.504 1.00 93.25 81 ILE A C 1
ATOM 649 O O . ILE A 1 81 ? 4.894 2.998 1.411 1.00 93.25 81 ILE A O 1
ATOM 653 N N . VAL A 1 82 ? 3.183 2.890 2.850 1.00 94.56 82 VAL A N 1
ATOM 654 C CA . VAL A 1 82 ? 2.308 2.115 1.951 1.00 94.56 82 VAL A CA 1
ATOM 655 C C . VAL A 1 82 ? 2.023 2.892 0.660 1.00 94.56 82 VAL A C 1
ATOM 657 O O . VAL A 1 82 ? 2.067 2.322 -0.431 1.00 94.56 82 VAL A O 1
ATOM 660 N N . THR A 1 83 ? 1.782 4.198 0.766 1.00 94.62 83 THR A N 1
ATOM 661 C CA . THR A 1 83 ? 1.541 5.074 -0.390 1.00 94.62 83 THR A CA 1
ATOM 662 C C . THR A 1 83 ? 2.795 5.216 -1.256 1.00 94.62 83 THR A C 1
ATOM 664 O O . THR A 1 83 ? 2.706 5.107 -2.476 1.00 94.62 83 THR A O 1
ATOM 667 N N . GLU A 1 84 ? 3.972 5.397 -0.653 1.00 92.62 84 GLU A N 1
ATOM 668 C CA . GLU A 1 84 ? 5.271 5.444 -1.336 1.00 92.62 84 GLU A CA 1
ATOM 669 C C . GLU A 1 84 ? 5.557 4.137 -2.090 1.00 92.62 84 GLU A C 1
ATOM 671 O O . GLU A 1 84 ? 6.037 4.170 -3.227 1.00 92.62 84 GLU A O 1
ATOM 676 N N . ILE A 1 85 ? 5.202 2.992 -1.493 1.00 90.94 85 ILE A N 1
ATOM 677 C CA . ILE A 1 85 ? 5.302 1.677 -2.134 1.00 90.94 85 ILE A CA 1
ATOM 678 C C . ILE A 1 85 ? 4.421 1.615 -3.384 1.00 90.94 85 ILE A C 1
ATOM 680 O O . ILE A 1 85 ? 4.899 1.263 -4.464 1.00 90.94 85 ILE A O 1
ATOM 684 N N . GLY A 1 86 ? 3.144 1.985 -3.279 1.00 91.75 86 GLY A N 1
ATOM 685 C CA . GLY A 1 86 ? 2.265 1.967 -4.445 1.00 91.75 86 GLY A CA 1
ATOM 686 C C . GLY A 1 86 ? 2.657 2.988 -5.511 1.00 91.75 86 GLY A C 1
ATOM 687 O O . GLY A 1 86 ? 2.620 2.657 -6.691 1.00 91.75 86 GLY A O 1
ATOM 688 N N . ASN A 1 87 ? 3.125 4.180 -5.133 1.00 90.88 87 ASN A N 1
ATOM 689 C CA . ASN A 1 87 ? 3.609 5.192 -6.078 1.00 90.88 87 ASN A CA 1
ATOM 690 C C . ASN A 1 87 ? 4.804 4.686 -6.890 1.00 90.88 87 ASN A C 1
ATOM 692 O O . ASN A 1 87 ? 4.831 4.816 -8.114 1.00 90.88 87 ASN A O 1
ATOM 696 N N . ALA A 1 88 ? 5.787 4.075 -6.227 1.00 87.50 88 ALA A N 1
ATOM 697 C CA . ALA A 1 88 ? 6.940 3.527 -6.925 1.00 87.50 88 ALA A CA 1
ATOM 698 C C . ALA A 1 88 ? 6.561 2.305 -7.782 1.00 87.50 88 ALA A C 1
ATOM 700 O O . ALA A 1 88 ? 7.084 2.163 -8.889 1.00 87.50 88 ALA A O 1
ATOM 701 N N . LEU A 1 89 ? 5.591 1.484 -7.358 1.00 84.88 89 LEU A N 1
ATOM 702 C CA . LEU A 1 89 ? 5.034 0.421 -8.201 1.00 84.88 89 LEU A CA 1
ATOM 703 C C . LEU A 1 89 ? 4.316 0.987 -9.439 1.00 84.88 89 LEU A C 1
ATOM 705 O O . LEU A 1 89 ? 4.523 0.501 -10.553 1.00 84.88 89 LEU A O 1
ATOM 709 N N . GLY A 1 90 ? 3.506 2.032 -9.264 1.00 85.94 90 GLY A N 1
ATOM 710 C CA . GLY A 1 90 ? 2.830 2.746 -10.347 1.00 85.94 90 GLY A CA 1
ATOM 711 C C . GLY A 1 90 ? 3.824 3.341 -11.343 1.00 85.94 90 GLY A C 1
ATOM 712 O O . GLY A 1 90 ? 3.669 3.159 -12.550 1.00 85.94 90 GLY A O 1
ATOM 713 N N . PHE A 1 91 ? 4.905 3.948 -10.848 1.00 85.56 91 PHE A N 1
ATOM 714 C CA . PHE A 1 91 ? 5.990 4.469 -11.675 1.00 85.56 91 PHE A CA 1
ATOM 715 C C . PHE A 1 91 ? 6.683 3.369 -12.488 1.00 85.56 91 PHE A C 1
ATOM 717 O O . PHE A 1 91 ? 6.835 3.508 -13.700 1.00 85.56 91 PHE A O 1
ATOM 724 N N . VAL A 1 92 ? 7.056 2.246 -11.864 1.00 78.94 92 VAL A N 1
ATOM 725 C CA . VAL A 1 92 ? 7.682 1.115 -12.573 1.00 78.94 92 VAL A CA 1
ATOM 726 C C . VAL A 1 92 ? 6.751 0.571 -13.661 1.00 78.94 92 VAL A C 1
ATOM 728 O O . VAL A 1 92 ? 7.190 0.328 -14.788 1.00 78.94 92 VAL A O 1
ATOM 731 N N . ARG A 1 93 ? 5.451 0.436 -13.363 1.00 80.31 93 ARG A N 1
ATOM 732 C CA . ARG A 1 93 ? 4.439 0.027 -14.351 1.00 80.31 93 ARG A CA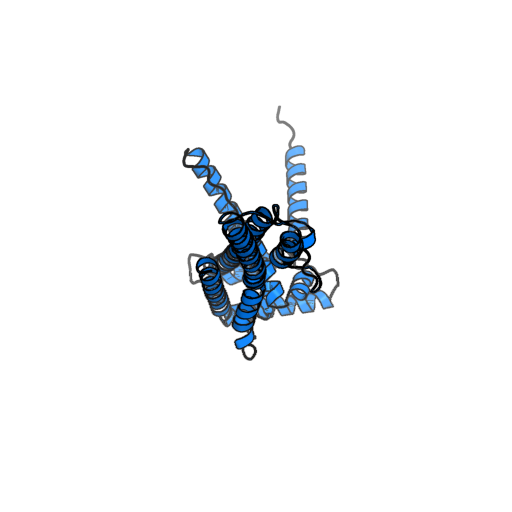 1
ATOM 733 C C . ARG A 1 93 ? 4.334 1.028 -15.499 1.00 80.31 93 ARG A C 1
ATOM 735 O O . ARG A 1 93 ? 4.286 0.609 -16.649 1.00 80.31 93 ARG A O 1
ATOM 742 N N . MET A 1 94 ? 4.347 2.326 -15.207 1.00 84.44 94 MET A N 1
ATOM 743 C CA . MET A 1 94 ? 4.283 3.382 -16.217 1.00 84.44 94 MET A CA 1
ATOM 744 C C . MET A 1 94 ? 5.512 3.377 -17.129 1.00 84.44 94 MET A C 1
ATOM 746 O O . MET A 1 94 ? 5.360 3.412 -18.347 1.00 84.44 94 MET A O 1
ATOM 750 N N . VAL A 1 95 ? 6.719 3.266 -16.564 1.00 80.06 95 VAL A N 1
ATOM 751 C CA . VAL A 1 95 ? 7.969 3.171 -17.335 1.00 80.06 95 VAL A CA 1
ATOM 752 C C . VAL A 1 95 ? 7.947 1.952 -18.252 1.00 80.06 95 VAL A C 1
ATOM 754 O O . VAL A 1 95 ? 8.338 2.055 -19.413 1.00 80.06 95 VAL A O 1
ATOM 757 N N . ARG A 1 96 ? 7.445 0.811 -17.765 1.00 76.50 96 ARG A N 1
ATOM 758 C CA . ARG A 1 96 ? 7.273 -0.393 -18.586 1.00 76.50 96 ARG A CA 1
ATOM 759 C C . ARG A 1 96 ? 6.295 -0.155 -19.734 1.00 76.50 96 ARG A C 1
ATOM 761 O O . ARG A 1 96 ? 6.626 -0.466 -20.872 1.00 76.50 96 ARG A O 1
ATOM 768 N N . SER A 1 97 ? 5.120 0.405 -19.455 1.00 80.62 97 SER A N 1
ATOM 769 C CA . SER A 1 97 ? 4.125 0.703 -20.491 1.00 80.62 97 SER A CA 1
ATOM 770 C C . SER A 1 97 ? 4.655 1.696 -21.526 1.00 80.62 97 SER A C 1
ATOM 772 O O . SER A 1 97 ? 4.424 1.509 -22.715 1.00 80.62 97 SER A O 1
ATOM 774 N N . ALA A 1 98 ? 5.403 2.717 -21.102 1.00 80.50 98 ALA A N 1
ATOM 775 C CA . ALA A 1 98 ? 6.033 3.678 -22.002 1.00 80.50 98 ALA A CA 1
ATOM 776 C C . ALA A 1 98 ? 7.107 3.020 -22.880 1.00 80.50 98 ALA A C 1
ATOM 778 O O . ALA A 1 98 ? 7.149 3.271 -24.081 1.00 80.50 98 ALA A O 1
ATOM 779 N N . ALA A 1 99 ? 7.935 2.144 -22.303 1.00 73.81 99 ALA A N 1
ATOM 780 C CA . ALA A 1 99 ? 8.925 1.383 -23.057 1.00 73.81 99 ALA A CA 1
ATOM 781 C C . ALA A 1 99 ? 8.256 0.473 -24.097 1.00 73.81 99 ALA A C 1
ATOM 783 O O . ALA A 1 99 ? 8.641 0.515 -25.260 1.00 73.81 99 ALA A O 1
ATOM 784 N N . LEU A 1 100 ? 7.220 -0.276 -23.697 1.00 75.06 100 LEU A N 1
ATOM 785 C CA . LEU A 1 100 ? 6.452 -1.140 -24.597 1.00 75.06 100 LEU A CA 1
ATOM 786 C C . LEU A 1 100 ? 5.760 -0.348 -25.709 1.00 75.06 100 LEU A C 1
ATOM 788 O O . LEU A 1 100 ? 5.737 -0.783 -26.858 1.00 75.06 100 LEU A O 1
ATOM 792 N N . ARG A 1 101 ? 5.222 0.832 -25.389 1.00 80.12 101 ARG A N 1
ATOM 793 C CA . ARG A 1 101 ? 4.600 1.711 -26.378 1.00 80.12 101 ARG A CA 1
ATOM 794 C C . ARG A 1 101 ? 5.621 2.231 -27.385 1.00 80.12 101 ARG A C 1
ATOM 796 O O . ARG A 1 101 ? 5.375 2.116 -28.577 1.00 80.12 101 ARG A O 1
ATOM 803 N N . TYR A 1 102 ? 6.766 2.730 -26.921 1.00 77.88 102 TYR A N 1
ATOM 804 C CA . TYR A 1 102 ? 7.849 3.172 -27.803 1.00 77.88 102 TYR A CA 1
ATOM 805 C C . TYR A 1 102 ? 8.291 2.048 -28.744 1.00 77.88 102 TYR A C 1
ATOM 807 O O . TYR A 1 102 ? 8.442 2.256 -29.944 1.00 77.88 102 TYR A O 1
ATOM 815 N N . THR A 1 103 ? 8.447 0.832 -28.214 1.00 70.44 103 THR A N 1
ATOM 816 C CA . THR A 1 103 ? 8.805 -0.322 -29.041 1.00 70.44 103 THR A CA 1
ATOM 817 C C . THR A 1 103 ? 7.686 -0.697 -30.008 1.00 70.44 103 THR A C 1
ATOM 819 O O . THR A 1 103 ? 7.974 -1.049 -31.141 1.00 70.44 103 THR A O 1
ATOM 822 N N . SER A 1 104 ? 6.418 -0.582 -29.605 1.00 75.38 104 SER A N 1
ATOM 823 C CA . SER A 1 104 ? 5.272 -0.859 -30.477 1.00 75.38 104 SER A CA 1
ATOM 824 C C . SER A 1 104 ? 5.179 0.131 -31.638 1.00 75.38 104 SER A C 1
ATOM 826 O O . SER A 1 104 ? 4.961 -0.298 -32.763 1.00 75.38 104 SER A O 1
ATOM 828 N N . GLU A 1 105 ? 5.371 1.428 -31.382 1.00 77.81 105 GLU A N 1
ATOM 829 C CA . GLU A 1 105 ? 5.397 2.472 -32.419 1.00 77.81 105 GLU A CA 1
ATOM 830 C C . GLU A 1 105 ? 6.585 2.261 -33.376 1.00 77.81 105 GLU A C 1
ATOM 832 O O . GLU A 1 105 ? 6.447 2.401 -34.587 1.00 77.81 105 GLU A O 1
ATOM 837 N N . ALA A 1 106 ? 7.745 1.839 -32.860 1.00 72.00 106 ALA A N 1
ATOM 838 C CA . ALA A 1 106 ? 8.898 1.495 -33.692 1.00 72.00 106 ALA A CA 1
ATOM 839 C C . ALA A 1 106 ? 8.677 0.225 -34.542 1.00 72.00 106 ALA A C 1
ATOM 841 O O . ALA A 1 106 ? 9.244 0.111 -35.627 1.00 72.00 106 ALA A O 1
ATOM 842 N N . MET A 1 107 ? 7.855 -0.717 -34.067 1.00 68.00 107 MET A N 1
ATOM 843 C CA . MET A 1 107 ? 7.532 -1.968 -34.765 1.00 68.00 107 MET A CA 1
ATOM 844 C C . MET A 1 107 ? 6.397 -1.836 -35.792 1.00 68.00 107 MET A C 1
ATOM 846 O O . MET A 1 107 ? 6.250 -2.729 -36.620 1.00 68.00 107 MET A O 1
ATOM 850 N N . GLU A 1 108 ? 5.615 -0.749 -35.788 1.00 71.44 108 GLU A N 1
ATOM 851 C CA . GLU A 1 108 ? 4.482 -0.549 -36.715 1.00 71.44 108 GLU A CA 1
ATOM 852 C C . GLU A 1 108 ? 4.910 -0.556 -38.192 1.00 71.44 108 GLU A C 1
ATOM 854 O O . GLU A 1 108 ? 4.156 -0.968 -39.071 1.00 71.44 108 GLU A O 1
ATOM 859 N N . PHE A 1 109 ? 6.150 -0.152 -38.465 1.00 69.06 109 PHE A N 1
ATOM 860 C CA . PHE A 1 109 ? 6.713 -0.097 -39.814 1.00 69.06 109 PHE A CA 1
ATOM 861 C C . PHE A 1 109 ? 7.354 -1.416 -40.266 1.00 69.06 109 PHE A C 1
ATOM 863 O O . PHE A 1 109 ? 7.872 -1.490 -41.382 1.00 69.06 109 PHE A O 1
ATOM 870 N N . LEU A 1 110 ? 7.344 -2.451 -39.418 1.00 66.25 110 LEU A N 1
ATOM 871 C CA . LEU A 1 110 ? 7.888 -3.761 -39.757 1.00 66.25 110 LEU A CA 1
ATOM 872 C C . LEU A 1 110 ? 6.822 -4.635 -40.437 1.00 66.25 110 LEU A C 1
ATOM 874 O O . LEU A 1 110 ? 5.677 -4.682 -39.982 1.00 66.25 110 LEU A O 1
ATOM 878 N N . PRO A 1 111 ? 7.176 -5.374 -41.507 1.00 62.94 111 PRO A N 1
ATOM 879 C CA . PRO A 1 111 ? 6.264 -6.326 -42.129 1.00 62.94 111 PRO A CA 1
ATOM 880 C C . PRO A 1 111 ? 5.760 -7.362 -41.119 1.00 62.94 111 PRO A C 1
ATOM 882 O O . PRO A 1 111 ? 6.538 -7.894 -40.329 1.00 62.94 111 PRO A O 1
ATOM 885 N N . HIS A 1 112 ? 4.475 -7.725 -41.185 1.00 58.19 112 HIS A N 1
ATOM 886 C CA . HIS A 1 112 ? 3.898 -8.735 -40.288 1.00 58.19 112 HIS A CA 1
ATOM 887 C C . HIS A 1 112 ? 4.623 -10.085 -40.325 1.00 58.19 112 HIS A C 1
ATOM 889 O O . HIS A 1 112 ? 4.653 -10.763 -39.303 1.00 58.19 112 HIS A O 1
ATOM 895 N N . SER A 1 113 ? 5.240 -10.457 -41.453 1.00 55.91 113 SER A N 1
ATOM 896 C CA . SER A 1 113 ? 6.078 -11.657 -41.537 1.00 55.91 113 SER A CA 1
ATOM 897 C C . SER A 1 113 ? 7.226 -11.612 -40.527 1.00 55.91 113 SER A C 1
ATOM 899 O O . SER A 1 113 ? 7.477 -12.599 -39.856 1.00 55.91 113 SER A O 1
ATOM 901 N N . VAL A 1 114 ? 7.867 -10.457 -40.348 1.00 55.84 114 VAL A N 1
ATOM 902 C CA . VAL A 1 114 ? 9.022 -10.247 -39.460 1.00 55.84 114 VAL A CA 1
ATOM 903 C C . VAL A 1 114 ? 8.648 -10.279 -37.972 1.00 55.84 114 VAL A C 1
ATOM 905 O O . VAL A 1 114 ? 9.463 -10.663 -37.139 1.00 55.84 114 VAL A O 1
ATOM 908 N N . LEU A 1 115 ? 7.422 -9.885 -37.619 1.00 53.78 115 LEU A N 1
ATOM 909 C CA . LEU A 1 115 ? 6.972 -9.795 -36.222 1.00 53.78 115 LEU A CA 1
ATOM 910 C C . LEU A 1 115 ? 6.710 -11.164 -35.576 1.00 53.78 115 LEU A C 1
ATOM 912 O O . LEU A 1 115 ? 6.738 -11.282 -34.351 1.00 53.78 115 LEU A O 1
ATOM 916 N N . TYR A 1 116 ? 6.482 -12.199 -36.384 1.00 53.34 116 TYR A N 1
ATOM 917 C CA . TYR A 1 116 ? 6.380 -13.576 -35.922 1.00 53.34 116 TYR A CA 1
ATOM 918 C C . TYR A 1 116 ? 7.708 -14.284 -36.186 1.00 53.34 116 TYR A C 1
ATOM 920 O O . TYR A 1 116 ? 7.892 -14.917 -37.224 1.00 53.34 116 TYR A O 1
ATOM 928 N N . ASN A 1 117 ? 8.625 -14.195 -35.218 1.00 49.19 117 ASN A N 1
ATOM 929 C CA . ASN A 1 117 ? 9.761 -15.112 -35.115 1.00 49.19 117 ASN A CA 1
ATOM 930 C C . ASN A 1 117 ? 9.215 -16.527 -34.876 1.00 49.19 117 ASN A C 1
ATOM 932 O O . ASN A 1 117 ? 9.076 -16.998 -33.750 1.00 49.19 117 ASN A O 1
ATOM 936 N N . THR A 1 118 ? 8.841 -17.190 -35.958 1.00 48.25 118 THR A N 1
ATOM 937 C CA . THR A 1 118 ? 8.998 -18.634 -36.049 1.00 48.25 118 THR A CA 1
ATOM 938 C C . THR A 1 118 ? 10.430 -18.849 -36.518 1.00 48.25 118 THR A C 1
ATOM 940 O O . THR A 1 118 ? 10.907 -18.083 -37.355 1.00 48.25 118 THR A O 1
ATOM 943 N N . ASP A 1 119 ? 11.124 -19.863 -36.000 1.00 52.28 119 ASP A N 1
ATOM 944 C CA . ASP A 1 119 ? 12.493 -20.241 -36.409 1.00 52.28 119 ASP A CA 1
ATOM 945 C C . ASP A 1 119 ? 12.647 -20.492 -37.935 1.00 52.28 119 ASP A C 1
ATOM 947 O O . ASP A 1 119 ? 13.733 -20.790 -38.424 1.00 52.28 119 ASP A O 1
ATOM 951 N N . GLU A 1 120 ? 11.557 -20.362 -38.695 1.00 51.69 120 GLU A N 1
ATOM 952 C CA . GLU A 1 120 ? 11.418 -20.589 -40.128 1.00 51.69 120 GLU A CA 1
ATOM 953 C C . GLU A 1 120 ? 11.307 -19.301 -40.965 1.00 51.69 120 GLU A C 1
ATOM 955 O O . GLU A 1 120 ? 11.240 -19.392 -42.191 1.00 51.69 120 GLU A O 1
ATOM 960 N N . ASN A 1 121 ? 11.271 -18.104 -40.362 1.00 55.09 121 ASN A N 1
ATOM 961 C CA . ASN A 1 121 ? 11.077 -16.880 -41.139 1.00 55.09 121 ASN A CA 1
ATOM 962 C C . ASN A 1 121 ? 12.426 -16.291 -41.619 1.00 55.09 121 ASN A C 1
ATOM 964 O O . ASN A 1 121 ? 13.249 -15.901 -40.786 1.00 55.09 121 ASN A O 1
ATOM 968 N N . PRO A 1 122 ? 12.686 -16.223 -42.940 1.00 56.31 122 PRO A N 1
ATOM 969 C CA . PRO A 1 122 ? 13.977 -15.787 -43.473 1.00 56.31 122 PRO A CA 1
ATOM 970 C C . PRO A 1 122 ? 14.258 -14.321 -43.122 1.00 56.31 122 PRO A C 1
ATOM 972 O O . PRO A 1 122 ? 13.357 -13.477 -43.180 1.00 56.31 122 PRO A O 1
ATOM 975 N N . ARG A 1 123 ? 15.514 -14.001 -42.776 1.00 62.47 123 ARG A N 1
ATOM 976 C CA . ARG A 1 123 ? 15.927 -12.617 -42.491 1.00 62.47 123 ARG A CA 1
ATOM 977 C C . ARG A 1 123 ? 15.741 -11.750 -43.731 1.00 62.47 123 ARG A C 1
ATOM 979 O O . ARG A 1 123 ? 15.754 -12.253 -44.859 1.00 62.47 123 ARG A O 1
ATOM 986 N N . THR A 1 124 ? 15.609 -10.433 -43.555 1.00 63.97 124 THR A N 1
ATOM 987 C CA . THR A 1 124 ? 15.498 -9.550 -44.727 1.00 63.97 124 THR A CA 1
ATOM 988 C C . THR A 1 124 ? 16.766 -9.594 -45.588 1.00 63.97 124 THR A C 1
ATOM 990 O O . THR A 1 124 ? 16.662 -9.506 -46.813 1.00 63.97 124 THR A O 1
ATOM 993 N N . SER A 1 125 ? 17.932 -9.867 -44.984 1.00 59.34 125 SER A N 1
ATOM 994 C CA . SER A 1 125 ? 19.176 -10.228 -45.678 1.00 59.34 125 SER A CA 1
ATOM 995 C C . SER A 1 125 ? 19.049 -11.457 -46.580 1.00 59.34 125 SER A C 1
ATOM 997 O O . SER A 1 125 ? 19.521 -11.434 -47.713 1.00 59.34 125 SER A O 1
ATOM 999 N N . ASP A 1 126 ? 18.375 -12.508 -46.111 1.00 63.34 126 ASP A N 1
ATOM 1000 C CA . ASP A 1 126 ? 18.276 -13.790 -46.818 1.00 63.34 126 ASP A CA 1
ATOM 1001 C C . ASP A 1 126 ? 17.356 -13.665 -48.041 1.00 63.34 126 ASP A C 1
ATOM 1003 O O . ASP A 1 126 ? 17.610 -14.248 -49.097 1.00 63.34 126 ASP A O 1
ATOM 1007 N N . LEU A 1 127 ? 16.304 -12.849 -47.918 1.00 62.16 127 LEU A N 1
ATOM 1008 C CA . LEU A 1 127 ? 15.410 -12.492 -49.022 1.00 62.16 127 LEU A CA 1
ATOM 1009 C C . LEU A 1 127 ? 16.106 -11.597 -50.059 1.00 62.16 127 LEU A C 1
ATOM 1011 O O . LEU A 1 127 ? 15.865 -11.737 -51.260 1.00 62.16 127 LEU A O 1
ATOM 1015 N N . TRP A 1 128 ? 16.983 -10.690 -49.616 1.00 61.84 128 TRP A N 1
ATOM 1016 C CA . TRP A 1 128 ? 17.773 -9.836 -50.503 1.00 61.84 128 TRP A CA 1
ATOM 1017 C C . TRP A 1 128 ? 18.794 -10.647 -51.308 1.00 61.84 128 TRP A C 1
ATOM 1019 O O . TRP A 1 128 ? 18.842 -10.508 -52.530 1.00 61.84 128 TRP A O 1
ATOM 1029 N N . ASP A 1 129 ? 19.542 -11.544 -50.664 1.00 62.00 129 ASP A N 1
ATOM 1030 C CA . ASP A 1 129 ? 20.546 -12.384 -51.331 1.00 62.00 129 ASP A CA 1
ATOM 1031 C C . ASP A 1 129 ? 19.916 -13.314 -52.390 1.00 62.00 129 ASP A C 1
ATOM 1033 O O . ASP A 1 129 ? 20.483 -13.505 -53.469 1.00 62.00 129 ASP A O 1
ATOM 1037 N N . GLN A 1 130 ? 18.690 -13.806 -52.159 1.00 59.34 130 GLN A N 1
ATOM 1038 C CA . GLN A 1 130 ? 17.915 -14.555 -53.163 1.00 59.34 130 GLN A CA 1
ATOM 1039 C C . GLN A 1 130 ? 17.450 -13.689 -54.349 1.00 59.34 130 GLN A C 1
ATOM 1041 O O . GLN A 1 130 ? 17.341 -14.178 -55.475 1.00 59.34 130 GLN A O 1
ATOM 1046 N N . SER A 1 131 ? 17.181 -12.402 -54.120 1.00 57.69 131 SER A N 1
ATOM 1047 C CA . SER A 1 131 ? 16.749 -11.445 -55.149 1.00 57.69 131 SER A CA 1
ATOM 1048 C C . SER A 1 131 ? 17.920 -10.955 -56.016 1.00 57.69 131 SER A C 1
ATOM 1050 O O . SER A 1 131 ? 17.787 -10.850 -57.237 1.00 57.69 131 SER A O 1
ATOM 1052 N N . VAL A 1 132 ? 19.089 -10.712 -55.413 1.00 56.34 132 VAL A N 1
ATOM 1053 C CA . VAL A 1 132 ? 20.284 -10.192 -56.106 1.00 56.34 132 VAL A CA 1
ATOM 1054 C C . VAL A 1 132 ? 20.900 -11.212 -57.065 1.00 56.34 132 VAL A C 1
ATOM 1056 O O . VAL A 1 132 ? 21.464 -10.814 -58.081 1.00 56.34 132 VAL A O 1
ATOM 1059 N N . HIS A 1 133 ? 20.717 -12.518 -56.841 1.00 51.16 133 HIS A N 1
ATOM 1060 C CA . HIS A 1 133 ? 21.122 -13.542 -57.815 1.00 51.16 133 HIS A CA 1
ATOM 1061 C C . HIS A 1 133 ? 20.419 -13.436 -59.183 1.00 51.16 133 HIS A C 1
ATOM 1063 O O . HIS A 1 133 ? 20.886 -14.049 -60.140 1.00 51.16 133 HIS A O 1
ATOM 1069 N N . ASN A 1 134 ? 19.355 -12.632 -59.300 1.00 50.62 134 ASN A N 1
ATOM 1070 C CA . ASN A 1 134 ? 18.617 -12.414 -60.547 1.00 50.62 134 ASN A CA 1
ATOM 1071 C C . ASN A 1 134 ? 18.867 -11.038 -61.197 1.00 50.62 134 ASN A C 1
ATOM 1073 O O . ASN A 1 134 ? 18.275 -10.756 -62.238 1.00 50.62 134 ASN A O 1
ATOM 1077 N N . ALA A 1 135 ? 19.706 -10.178 -60.608 1.00 51.66 135 ALA A N 1
ATOM 1078 C CA . ALA A 1 135 ? 19.954 -8.822 -61.097 1.00 51.66 135 ALA A CA 1
ATOM 1079 C C . ALA A 1 135 ? 21.419 -8.655 -61.527 1.00 51.66 135 ALA A C 1
ATOM 1081 O O . ALA A 1 135 ? 22.304 -8.407 -60.709 1.00 51.66 135 ALA A O 1
ATOM 1082 N N . ASP A 1 136 ? 21.658 -8.802 -62.830 1.00 55.00 136 ASP A N 1
ATOM 1083 C CA . ASP A 1 136 ? 22.879 -8.329 -63.484 1.00 55.00 136 ASP A CA 1
ATOM 1084 C C . ASP A 1 136 ? 22.826 -6.786 -63.564 1.00 55.00 136 ASP A C 1
ATOM 1086 O O . ASP A 1 136 ? 21.753 -6.221 -63.773 1.00 55.00 136 ASP A O 1
ATOM 1090 N N . ASP A 1 137 ? 23.971 -6.123 -63.392 1.00 53.28 137 ASP A N 1
ATOM 1091 C CA . ASP A 1 137 ? 24.200 -4.661 -63.338 1.00 53.28 137 ASP A CA 1
ATOM 1092 C C . ASP A 1 137 ? 23.841 -3.874 -62.050 1.00 53.28 137 ASP A C 1
ATOM 1094 O O . ASP A 1 137 ? 22.684 -3.669 -61.686 1.00 53.28 137 ASP A O 1
ATOM 1098 N N . GLY A 1 138 ? 24.862 -3.263 -61.414 1.00 51.25 138 GLY A N 1
ATOM 1099 C CA . GLY A 1 138 ? 24.642 -2.156 -60.463 1.00 51.25 138 GLY A CA 1
ATOM 1100 C C . GLY A 1 138 ? 25.729 -1.869 -59.417 1.00 51.25 138 GLY A C 1
ATOM 1101 O O . GLY A 1 138 ? 25.460 -1.889 -58.212 1.00 51.25 138 GLY A O 1
ATOM 1102 N N . GLY A 1 139 ? 26.955 -1.548 -59.846 1.00 58.41 139 GLY A N 1
ATOM 1103 C CA . GLY A 1 139 ? 28.060 -1.136 -58.967 1.00 58.41 139 GLY A CA 1
ATOM 1104 C C . GLY A 1 139 ? 27.714 -0.009 -57.972 1.00 58.41 139 GLY A C 1
ATOM 1105 O O . GLY A 1 139 ? 26.943 0.902 -58.263 1.00 58.41 139 GLY A O 1
ATOM 1106 N N . ARG A 1 140 ? 28.318 -0.072 -56.772 1.00 51.31 140 ARG A N 1
ATOM 1107 C CA . ARG A 1 140 ? 28.190 0.839 -55.600 1.00 51.31 140 ARG A CA 1
ATOM 1108 C C . ARG A 1 140 ? 26.790 0.971 -54.970 1.00 51.31 140 ARG A C 1
ATOM 1110 O O . ARG A 1 140 ? 26.726 1.083 -53.748 1.00 51.31 140 ARG A O 1
ATOM 1117 N N . SER A 1 141 ? 25.708 0.908 -55.747 1.00 60.38 141 SER A N 1
ATOM 1118 C CA . SER A 1 141 ? 24.321 0.977 -55.261 1.00 60.38 141 SER A CA 1
ATOM 1119 C C . SER A 1 141 ? 23.914 -0.307 -54.527 1.00 60.38 141 SER A C 1
ATOM 1121 O O . SER A 1 141 ? 23.439 -0.239 -53.395 1.00 60.38 141 SER A O 1
ATOM 1123 N N . ALA A 1 142 ? 24.238 -1.484 -55.079 1.00 66.56 142 ALA A N 1
ATOM 1124 C CA . ALA A 1 142 ? 23.943 -2.775 -54.446 1.00 66.56 142 ALA A CA 1
ATOM 1125 C C . ALA A 1 142 ? 24.590 -2.928 -53.055 1.00 66.56 142 ALA A C 1
ATOM 1127 O O . ALA A 1 142 ? 23.941 -3.357 -52.108 1.00 66.56 142 ALA A O 1
ATOM 1128 N N . ALA A 1 143 ? 25.838 -2.476 -52.888 1.00 68.94 143 ALA A N 1
ATOM 1129 C CA . ALA A 1 143 ? 26.545 -2.514 -51.603 1.00 68.94 143 ALA A CA 1
ATOM 1130 C C . ALA A 1 143 ? 26.019 -1.493 -50.573 1.00 68.94 143 ALA A C 1
ATOM 1132 O O . ALA A 1 143 ? 26.271 -1.629 -49.374 1.00 68.94 143 ALA A O 1
ATOM 1133 N N . ALA A 1 144 ? 25.356 -0.422 -51.021 1.00 71.88 144 ALA A N 1
ATOM 1134 C CA . ALA A 1 144 ? 24.680 0.526 -50.135 1.00 71.88 144 ALA A CA 1
ATOM 1135 C C . ALA A 1 144 ? 23.327 -0.032 -49.674 1.00 71.88 144 ALA A C 1
ATOM 1137 O O . ALA A 1 144 ? 23.013 0.060 -48.489 1.00 71.88 144 ALA A O 1
ATOM 1138 N N . VAL A 1 145 ? 22.581 -0.673 -50.580 1.00 72.62 145 VAL A N 1
ATOM 1139 C CA . VAL A 1 145 ? 21.313 -1.340 -50.255 1.00 72.62 145 VAL A CA 1
ATOM 1140 C C . VAL A 1 145 ? 21.543 -2.552 -49.350 1.00 72.62 145 VAL A C 1
ATOM 1142 O O . VAL A 1 145 ? 20.880 -2.664 -48.329 1.00 72.62 145 VAL A O 1
ATOM 1145 N N . GLN A 1 146 ? 22.553 -3.382 -49.623 1.00 73.88 146 GLN A N 1
ATOM 1146 C CA . GLN A 1 146 ? 22.917 -4.514 -48.762 1.00 73.88 146 GLN A CA 1
ATOM 1147 C C . GLN A 1 146 ? 23.284 -4.065 -47.336 1.00 73.88 146 GLN A C 1
ATOM 1149 O O . GLN A 1 146 ? 22.859 -4.677 -46.359 1.00 73.88 146 GLN A O 1
ATOM 1154 N N . ARG A 1 147 ? 24.017 -2.951 -47.192 1.00 76.88 147 ARG A N 1
ATOM 1155 C CA . ARG A 1 147 ? 24.290 -2.353 -45.874 1.00 76.88 147 ARG A CA 1
ATOM 1156 C C . ARG A 1 147 ? 23.030 -1.817 -45.199 1.00 76.88 147 ARG A C 1
ATOM 1158 O O . ARG A 1 147 ? 22.895 -1.970 -43.993 1.00 76.88 147 ARG A O 1
ATOM 1165 N N . ALA A 1 148 ? 22.120 -1.196 -45.947 1.00 75.00 148 ALA A N 1
ATOM 1166 C CA . ALA A 1 148 ? 20.849 -0.735 -45.397 1.00 75.00 148 ALA A CA 1
ATOM 1167 C C . ALA A 1 148 ? 19.990 -1.906 -44.892 1.00 75.00 148 ALA A C 1
ATOM 1169 O O . ALA A 1 148 ? 19.451 -1.810 -43.796 1.00 75.00 148 ALA A O 1
ATOM 1170 N N . VAL A 1 149 ? 19.932 -3.017 -45.634 1.00 73.38 149 VAL A N 1
ATOM 1171 C CA . VAL A 1 149 ? 19.231 -4.248 -45.228 1.00 73.38 149 VAL A CA 1
ATOM 1172 C C . VAL A 1 149 ? 19.845 -4.837 -43.955 1.00 73.38 149 VAL A C 1
ATOM 1174 O O . VAL A 1 149 ? 19.128 -5.068 -42.989 1.00 73.38 149 VAL A O 1
ATOM 1177 N N . HIS A 1 150 ? 21.175 -4.972 -43.893 1.00 75.88 150 HIS A N 1
ATOM 1178 C CA . HIS A 1 150 ? 21.852 -5.441 -42.678 1.00 75.88 150 HIS A CA 1
ATOM 1179 C C . HIS A 1 150 ? 21.577 -4.531 -41.469 1.00 75.88 150 HIS A C 1
ATOM 1181 O O . HIS A 1 150 ? 21.300 -5.014 -40.376 1.00 75.88 150 HIS A O 1
ATOM 1187 N N . ASN A 1 151 ? 21.613 -3.208 -41.658 1.00 79.50 151 ASN A N 1
ATOM 1188 C CA . ASN A 1 151 ? 21.313 -2.256 -40.588 1.00 79.50 151 ASN A CA 1
ATOM 1189 C C . ASN A 1 151 ? 19.859 -2.366 -40.101 1.00 79.50 151 ASN A C 1
ATOM 1191 O O . ASN A 1 151 ? 19.597 -2.117 -38.926 1.00 79.50 151 ASN A O 1
ATOM 1195 N N . VAL A 1 152 ? 18.920 -2.718 -40.984 1.00 74.69 152 VAL A N 1
ATOM 1196 C CA . VAL A 1 152 ? 17.521 -2.974 -40.618 1.00 74.69 152 VAL A CA 1
ATOM 1197 C C . VAL A 1 152 ? 17.407 -4.260 -39.805 1.00 74.69 152 VAL A C 1
ATOM 1199 O O . VAL A 1 152 ? 16.811 -4.215 -38.733 1.00 74.69 152 VAL A O 1
ATOM 1202 N N . ASP A 1 153 ? 18.030 -5.362 -40.233 1.00 75.12 153 ASP A N 1
ATOM 1203 C CA . ASP A 1 153 ? 18.043 -6.619 -39.467 1.00 75.12 153 ASP A CA 1
ATOM 1204 C C . ASP A 1 153 ? 18.696 -6.439 -38.084 1.00 75.12 153 ASP A C 1
ATOM 1206 O O . ASP A 1 153 ? 18.184 -6.934 -37.079 1.00 75.12 153 ASP A O 1
ATOM 1210 N N . GLU A 1 154 ? 19.791 -5.679 -38.000 1.00 79.56 154 GLU A N 1
ATOM 1211 C CA . GLU A 1 154 ? 20.463 -5.366 -36.736 1.00 79.56 154 GLU A CA 1
ATOM 1212 C C . GLU A 1 154 ? 19.590 -4.483 -35.831 1.00 79.56 154 GLU A C 1
ATOM 1214 O O . GLU A 1 154 ? 19.443 -4.765 -34.640 1.00 79.56 154 GLU A O 1
ATOM 1219 N N . ALA A 1 155 ? 18.945 -3.452 -36.389 1.00 75.81 155 ALA A N 1
ATOM 1220 C CA . ALA A 1 155 ? 18.005 -2.609 -35.652 1.00 75.81 155 ALA A CA 1
ATOM 1221 C C . ALA A 1 155 ? 16.779 -3.400 -35.170 1.00 75.81 155 ALA A C 1
ATOM 1223 O O . ALA A 1 155 ? 16.337 -3.209 -34.038 1.00 75.81 155 ALA A O 1
ATOM 1224 N N . MET A 1 156 ? 16.261 -4.319 -35.988 1.00 72.94 156 MET A N 1
ATOM 1225 C CA . MET A 1 156 ? 15.153 -5.211 -35.645 1.00 72.94 156 MET A CA 1
ATOM 1226 C C . MET A 1 156 ? 15.535 -6.194 -34.541 1.00 72.94 156 MET A C 1
ATOM 1228 O O . MET A 1 156 ? 14.811 -6.312 -33.555 1.00 72.94 156 MET A O 1
ATOM 1232 N N . SER A 1 157 ? 16.685 -6.862 -34.666 1.00 73.06 157 SER A N 1
ATOM 1233 C CA . SER A 1 157 ? 17.190 -7.781 -33.644 1.00 73.06 157 SER A CA 1
ATOM 1234 C C . SER A 1 157 ? 17.456 -7.051 -32.329 1.00 73.06 157 SER A C 1
ATOM 1236 O O . SER A 1 157 ? 17.148 -7.585 -31.266 1.00 73.06 157 SER A O 1
ATOM 1238 N N . SER A 1 158 ? 17.996 -5.832 -32.397 1.00 74.56 158 SER A N 1
ATOM 1239 C CA . SER A 1 158 ? 18.224 -4.964 -31.241 1.00 74.56 158 SER A CA 1
ATOM 1240 C C . SER A 1 158 ? 16.910 -4.520 -30.595 1.00 74.56 158 SER A C 1
ATOM 1242 O O . SER A 1 158 ? 16.800 -4.482 -29.370 1.00 74.56 158 SER A O 1
ATOM 1244 N N . LEU A 1 159 ? 15.878 -4.224 -31.389 1.00 69.88 159 LEU A N 1
ATOM 1245 C CA . LEU A 1 159 ? 14.559 -3.855 -30.881 1.00 69.88 159 LEU A CA 1
ATOM 1246 C C . LEU A 1 159 ? 13.856 -5.047 -30.217 1.00 69.88 159 LEU A C 1
ATOM 1248 O O . LEU A 1 159 ? 13.333 -4.893 -29.114 1.00 69.88 159 LEU A O 1
ATOM 1252 N N . ALA A 1 160 ? 13.896 -6.226 -30.842 1.00 67.19 160 ALA A N 1
ATOM 1253 C CA . ALA A 1 160 ? 13.324 -7.459 -30.307 1.00 67.19 160 ALA A CA 1
ATOM 1254 C C . ALA A 1 160 ? 13.990 -7.869 -28.981 1.00 67.19 160 ALA A C 1
ATOM 1256 O O . ALA A 1 160 ? 13.293 -8.082 -27.987 1.00 67.19 160 ALA A O 1
ATOM 1257 N N . SER A 1 161 ? 15.328 -7.870 -28.921 1.00 66.75 161 SER A N 1
ATOM 1258 C CA . SER A 1 161 ? 16.062 -8.152 -27.680 1.00 66.75 161 SER A CA 1
ATOM 1259 C C . SER A 1 161 ? 15.809 -7.088 -26.606 1.00 66.75 161 SER A C 1
ATOM 1261 O O . SER A 1 161 ? 15.603 -7.413 -25.438 1.00 66.75 161 SER A O 1
ATOM 1263 N N . THR A 1 162 ? 15.719 -5.811 -26.996 1.00 64.06 162 THR A N 1
ATOM 1264 C CA . THR A 1 162 ? 15.394 -4.708 -26.083 1.00 64.06 162 THR A CA 1
ATOM 1265 C C . THR A 1 162 ? 13.993 -4.851 -25.481 1.00 64.06 162 THR A C 1
ATOM 1267 O O . THR A 1 162 ? 13.801 -4.496 -24.318 1.00 64.06 162 THR A O 1
ATOM 1270 N N . VAL A 1 163 ? 13.004 -5.341 -26.232 1.00 60.41 163 VAL A N 1
ATOM 1271 C CA . VAL A 1 163 ? 11.647 -5.602 -25.718 1.00 60.41 163 VAL A CA 1
ATOM 1272 C C . VAL A 1 163 ? 11.670 -6.726 -24.688 1.00 60.41 163 VAL A C 1
ATOM 1274 O O . VAL A 1 163 ? 11.092 -6.574 -23.610 1.00 60.41 163 VAL A O 1
ATOM 1277 N N . GLU A 1 164 ? 12.357 -7.825 -24.992 1.00 58.97 164 GLU A N 1
ATOM 1278 C CA . GLU A 1 164 ? 12.412 -9.010 -24.138 1.00 58.97 164 GLU A CA 1
ATOM 1279 C C . GLU A 1 164 ? 13.146 -8.716 -22.818 1.00 58.97 164 GLU A C 1
ATOM 1281 O O . GLU A 1 164 ? 12.553 -8.858 -21.743 1.00 58.97 164 GLU A O 1
ATOM 1286 N N . GLU A 1 165 ? 14.356 -8.147 -22.880 1.00 58.81 165 GLU A N 1
ATOM 1287 C CA . GLU A 1 165 ? 15.165 -7.784 -21.704 1.00 58.81 165 GLU A CA 1
ATOM 1288 C C . GLU A 1 165 ? 14.518 -6.695 -20.830 1.00 58.81 165 GLU A C 1
ATOM 1290 O O . GLU A 1 165 ? 14.701 -6.668 -19.609 1.00 58.81 165 GLU A O 1
ATOM 1295 N N . ARG A 1 166 ? 13.737 -5.777 -21.421 1.00 56.50 166 ARG A N 1
ATOM 1296 C CA . ARG A 1 166 ? 13.051 -4.698 -20.681 1.00 56.50 166 ARG A CA 1
ATOM 1297 C C . ARG A 1 166 ? 11.655 -5.078 -20.193 1.00 56.50 166 ARG A C 1
ATOM 1299 O O . ARG A 1 166 ? 11.029 -4.300 -19.469 1.00 56.50 166 ARG A O 1
ATOM 1306 N N . SER A 1 167 ? 11.143 -6.249 -20.559 1.00 55.53 167 SER A N 1
ATOM 1307 C CA . SER A 1 167 ? 9.830 -6.720 -20.107 1.00 55.53 167 SER A CA 1
ATOM 1308 C C . SER A 1 167 ? 9.865 -7.363 -18.714 1.00 55.53 167 SER A C 1
ATOM 1310 O O . SER A 1 167 ? 8.840 -7.376 -18.022 1.00 55.53 167 SER A O 1
ATOM 1312 N N . ASP A 1 168 ? 11.041 -7.813 -18.265 1.00 60.88 168 ASP A N 1
ATOM 1313 C CA . ASP A 1 168 ? 11.195 -8.654 -17.072 1.00 60.88 168 ASP A CA 1
ATOM 1314 C C . ASP A 1 168 ? 11.417 -7.868 -15.767 1.00 60.88 168 ASP A C 1
ATOM 1316 O O . ASP A 1 168 ? 11.506 -8.451 -14.686 1.00 60.88 168 ASP A O 1
ATOM 1320 N N . TYR A 1 169 ? 11.416 -6.527 -15.809 1.00 64.38 169 TYR A N 1
ATOM 1321 C CA . TYR A 1 169 ? 11.599 -5.691 -14.611 1.00 64.38 169 TYR A CA 1
ATOM 1322 C C . TYR A 1 169 ? 10.586 -5.986 -13.506 1.00 64.38 169 TYR A C 1
ATOM 1324 O O . TYR A 1 169 ? 10.919 -5.865 -12.334 1.00 64.38 169 TYR A O 1
ATOM 1332 N N . LEU A 1 170 ? 9.358 -6.376 -13.861 1.00 61.91 170 LEU A N 1
ATOM 1333 C CA . LEU A 1 170 ? 8.331 -6.709 -12.876 1.00 61.91 170 LEU A CA 1
ATOM 1334 C C . LEU A 1 170 ? 8.588 -8.074 -12.219 1.00 61.91 170 LEU A C 1
ATOM 1336 O O . LEU A 1 17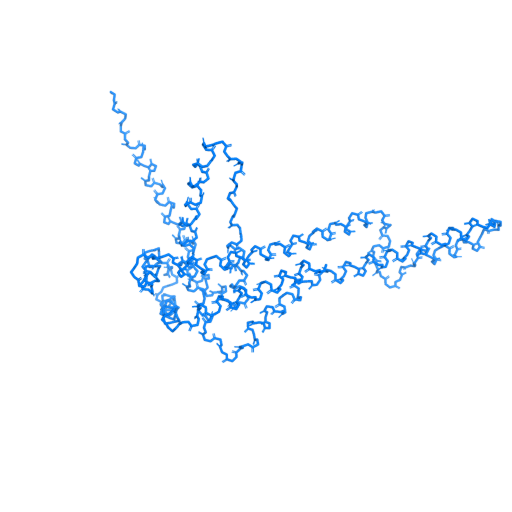0 ? 8.291 -8.228 -11.038 1.00 61.91 170 LEU A O 1
ATOM 1340 N N . ARG A 1 171 ? 9.177 -9.040 -12.941 1.00 67.50 171 ARG A N 1
ATOM 1341 C CA . ARG A 1 171 ? 9.624 -10.312 -12.352 1.00 67.50 171 ARG A CA 1
ATOM 1342 C C . ARG A 1 171 ? 10.856 -10.122 -11.488 1.00 67.50 171 ARG A C 1
ATOM 1344 O O . ARG A 1 171 ? 10.855 -10.604 -10.367 1.00 67.50 171 ARG A O 1
ATOM 1351 N N . VAL A 1 172 ? 11.856 -9.379 -11.966 1.00 68.94 172 VAL A N 1
ATOM 1352 C CA . VAL A 1 172 ? 13.036 -9.018 -11.163 1.00 68.94 172 VAL A CA 1
ATOM 1353 C C . VAL A 1 172 ? 12.603 -8.262 -9.907 1.00 68.94 172 VAL A C 1
ATOM 1355 O O . VAL A 1 172 ? 13.087 -8.545 -8.820 1.00 68.94 172 VAL A O 1
ATOM 1358 N N . PHE A 1 173 ? 11.630 -7.358 -10.025 1.00 67.19 173 PHE A N 1
ATOM 1359 C CA . PHE A 1 173 ? 11.042 -6.647 -8.894 1.00 67.19 173 PHE A CA 1
ATOM 1360 C C . PHE A 1 173 ? 10.324 -7.578 -7.909 1.00 67.19 173 PHE A C 1
ATOM 1362 O O . PHE A 1 173 ? 10.575 -7.491 -6.711 1.00 67.19 173 PHE A O 1
ATOM 1369 N N . LEU A 1 174 ? 9.451 -8.468 -8.395 1.00 65.38 174 LEU A N 1
ATOM 1370 C CA . LEU A 1 174 ? 8.784 -9.464 -7.552 1.00 65.38 174 LEU A CA 1
ATOM 1371 C C . LEU A 1 174 ? 9.797 -10.393 -6.884 1.00 65.38 174 LEU A C 1
ATOM 1373 O O . LEU A 1 174 ? 9.612 -10.702 -5.717 1.00 65.38 174 LEU A O 1
ATOM 1377 N N . GLY A 1 175 ? 10.861 -10.782 -7.590 1.00 69.50 175 GLY A N 1
ATOM 1378 C CA . GLY A 1 175 ? 11.969 -11.574 -7.062 1.00 69.50 175 GLY A CA 1
ATOM 1379 C C . GLY A 1 175 ? 12.710 -10.836 -5.952 1.00 69.50 175 GLY A C 1
ATOM 1380 O O . GLY A 1 175 ? 12.749 -11.325 -4.839 1.00 69.50 175 GLY A O 1
ATOM 1381 N N . LEU A 1 176 ? 13.178 -9.608 -6.193 1.00 69.25 176 LEU A N 1
ATOM 1382 C CA . LEU A 1 176 ? 13.857 -8.784 -5.181 1.00 69.25 176 LEU A CA 1
ATOM 1383 C C . LEU A 1 176 ? 12.975 -8.487 -3.965 1.00 69.25 176 LEU A C 1
ATOM 1385 O O . LEU A 1 176 ? 13.460 -8.418 -2.834 1.00 69.25 176 LEU A O 1
ATOM 1389 N N . PHE A 1 177 ? 11.680 -8.264 -4.191 1.00 68.88 177 PHE A N 1
ATOM 1390 C CA . PHE A 1 177 ? 10.719 -8.040 -3.122 1.00 68.88 177 PHE A CA 1
ATOM 1391 C C . PHE A 1 177 ? 10.480 -9.320 -2.330 1.00 68.88 177 PHE A C 1
ATOM 1393 O O . PHE A 1 177 ? 10.521 -9.279 -1.101 1.00 68.88 177 PHE A O 1
ATOM 1400 N N . GLN A 1 178 ? 10.255 -10.439 -3.027 1.00 68.44 178 GLN A N 1
ATOM 1401 C CA . GLN A 1 178 ? 10.173 -11.750 -2.409 1.00 68.44 178 GLN A CA 1
ATOM 1402 C C . GLN A 1 178 ? 11.448 -11.976 -1.629 1.00 68.44 178 GLN A C 1
ATOM 1404 O O . GLN A 1 178 ? 11.311 -12.069 -0.442 1.00 68.44 178 GLN A O 1
ATOM 1409 N N . ASP A 1 179 ? 12.654 -11.873 -2.166 1.00 69.38 179 ASP A N 1
ATOM 1410 C CA . ASP A 1 179 ? 13.906 -12.046 -1.416 1.00 69.38 179 ASP A CA 1
ATOM 1411 C C . ASP A 1 179 ? 14.065 -11.087 -0.221 1.00 69.38 179 ASP A C 1
ATOM 1413 O O . ASP A 1 179 ? 14.600 -11.469 0.816 1.00 69.38 179 ASP A O 1
ATOM 1417 N N . THR A 1 180 ? 13.577 -9.847 -0.313 1.00 67.62 180 THR A N 1
ATOM 1418 C CA . THR A 1 180 ? 13.621 -8.883 0.805 1.00 67.62 180 THR A CA 1
ATOM 1419 C C . THR A 1 180 ? 12.678 -9.272 1.942 1.00 67.62 180 THR A C 1
ATOM 1421 O O . THR A 1 180 ? 12.987 -9.035 3.110 1.00 67.62 180 THR A O 1
ATOM 1424 N N . ILE A 1 181 ? 11.518 -9.834 1.609 1.00 63.09 181 ILE A N 1
ATOM 1425 C CA . ILE A 1 181 ? 10.575 -10.363 2.592 1.00 63.09 181 ILE A CA 1
ATOM 1426 C C . ILE A 1 181 ? 11.043 -11.759 3.024 1.00 63.09 181 ILE A C 1
ATOM 1428 O O . ILE A 1 181 ? 11.341 -11.961 4.191 1.00 63.09 181 ILE A O 1
ATOM 1432 N N . ALA A 1 182 ? 11.207 -12.655 2.057 1.00 56.31 182 ALA A N 1
ATOM 1433 C CA . ALA A 1 182 ? 11.520 -14.076 2.073 1.00 56.31 182 ALA A CA 1
ATOM 1434 C C . ALA A 1 182 ? 12.901 -14.456 2.627 1.00 56.31 182 ALA A C 1
ATOM 1436 O O . ALA A 1 182 ? 13.028 -15.474 3.295 1.00 56.31 182 ALA A O 1
ATOM 1437 N N . GLY A 1 183 ? 13.947 -13.666 2.384 1.00 54.91 183 GLY A N 1
ATOM 1438 C CA . GLY A 1 183 ? 15.289 -13.920 2.930 1.00 54.91 183 GLY A CA 1
ATOM 1439 C C . GLY A 1 183 ? 15.327 -13.900 4.462 1.00 54.91 183 GLY A C 1
ATOM 1440 O O . GLY A 1 183 ? 16.246 -14.437 5.066 1.00 54.91 183 GLY A O 1
ATOM 1441 N N . ASP A 1 184 ? 14.283 -13.346 5.080 1.00 52.84 184 ASP A N 1
ATOM 1442 C CA . ASP A 1 184 ? 14.013 -13.371 6.513 1.00 52.84 184 ASP A CA 1
ATOM 1443 C C . ASP A 1 184 ? 12.873 -14.358 6.884 1.00 52.84 184 ASP A C 1
ATOM 1445 O O . ASP A 1 184 ? 12.217 -14.168 7.909 1.00 52.84 184 ASP A O 1
ATOM 1449 N N . ILE A 1 185 ? 12.573 -15.389 6.065 1.00 48.00 185 ILE A N 1
ATOM 1450 C CA . ILE A 1 185 ? 11.482 -16.394 6.264 1.00 48.00 185 ILE A CA 1
ATOM 1451 C C . ILE A 1 185 ? 11.472 -17.028 7.642 1.00 48.00 185 ILE A C 1
ATOM 1453 O O . ILE A 1 185 ? 10.398 -17.178 8.226 1.00 48.00 185 ILE A O 1
ATOM 1457 N N . ASP A 1 186 ? 12.638 -17.228 8.236 1.00 48.38 186 ASP A N 1
ATOM 1458 C CA . ASP A 1 186 ? 12.735 -17.770 9.589 1.00 48.38 186 ASP A CA 1
ATOM 1459 C C . ASP A 1 186 ? 12.310 -16.762 10.689 1.00 48.38 186 ASP A C 1
ATOM 1461 O O . ASP A 1 186 ? 12.132 -17.142 11.843 1.00 48.38 186 ASP A O 1
ATOM 1465 N N . GLN A 1 187 ? 12.076 -15.485 10.346 1.00 52.12 187 GLN A N 1
ATOM 1466 C CA . GLN A 1 187 ? 11.723 -14.374 11.251 1.00 52.12 187 GLN A CA 1
ATOM 1467 C C . GLN A 1 187 ? 10.334 -13.736 10.985 1.00 52.12 187 GLN A C 1
ATOM 1469 O O . GLN A 1 187 ? 10.040 -12.641 11.471 1.00 52.12 187 GLN A O 1
ATOM 1474 N N . HIS A 1 188 ? 9.440 -14.380 10.224 1.00 52.94 188 HIS A N 1
ATOM 1475 C CA . HIS A 1 188 ? 8.166 -13.790 9.750 1.00 52.94 188 HIS A CA 1
ATOM 1476 C C . HIS A 1 188 ? 7.060 -13.531 10.789 1.00 52.94 188 HIS A C 1
ATOM 1478 O O . HIS A 1 188 ? 5.946 -13.168 10.409 1.00 52.94 188 HIS A O 1
ATOM 1484 N N . GLY A 1 189 ? 7.336 -13.598 12.092 1.00 59.44 189 GLY A N 1
ATOM 1485 C CA . GLY A 1 189 ? 6.323 -13.295 13.113 1.00 59.44 189 GLY A CA 1
ATOM 1486 C C . GLY A 1 189 ? 5.775 -11.857 13.068 1.00 59.44 189 GLY A C 1
ATOM 1487 O O . GLY A 1 189 ? 4.716 -11.589 13.630 1.00 59.44 189 GLY A O 1
ATOM 1488 N N . HIS A 1 190 ? 6.475 -10.917 12.420 1.00 67.06 190 HIS A N 1
ATOM 1489 C CA . HIS A 1 190 ? 6.128 -9.488 12.465 1.00 67.06 190 HIS A CA 1
ATOM 1490 C C . HIS A 1 190 ? 5.134 -9.038 11.379 1.00 67.06 190 HIS A C 1
ATOM 1492 O O . HIS A 1 190 ? 4.343 -8.131 11.622 1.00 67.06 190 HIS A O 1
ATOM 1498 N N . LEU A 1 191 ? 5.131 -9.667 10.196 1.00 76.00 191 LEU A N 1
ATOM 1499 C CA . LEU A 1 191 ? 4.241 -9.286 9.083 1.00 76.00 191 LEU A CA 1
ATOM 1500 C C . LEU A 1 191 ? 3.035 -10.216 8.913 1.00 76.00 191 LEU A C 1
ATOM 1502 O O . LEU A 1 191 ? 2.135 -9.879 8.151 1.00 76.00 191 LEU A O 1
ATOM 1506 N N . GLU A 1 192 ? 2.980 -11.340 9.634 1.00 82.62 192 GLU A N 1
ATOM 1507 C CA . GLU A 1 192 ? 1.943 -12.385 9.533 1.00 82.62 192 GLU A CA 1
ATOM 1508 C C . GLU A 1 192 ? 0.503 -11.852 9.636 1.00 82.62 192 GLU A C 1
ATOM 1510 O O . GLU A 1 192 ? -0.406 -12.368 8.992 1.00 82.62 192 GLU A O 1
ATOM 1515 N N . ASN A 1 193 ? 0.304 -10.774 10.398 1.00 90.44 193 ASN A N 1
ATOM 1516 C CA . ASN A 1 193 ? -1.011 -10.200 10.679 1.00 90.44 193 ASN A CA 1
ATOM 1517 C C . ASN A 1 193 ? -1.204 -8.800 10.073 1.00 90.44 193 ASN A C 1
ATOM 1519 O O . ASN A 1 193 ? -2.046 -8.038 10.549 1.00 90.44 193 ASN A O 1
ATOM 1523 N N . PHE A 1 194 ? -0.442 -8.435 9.033 1.00 92.75 194 PHE A N 1
ATOM 1524 C CA . PHE A 1 194 ? -0.553 -7.120 8.388 1.00 92.75 194 PHE A CA 1
ATOM 1525 C C . PHE A 1 194 ? -1.985 -6.808 7.916 1.00 92.75 194 PHE A C 1
ATOM 1527 O O . PHE A 1 194 ? -2.457 -5.686 8.101 1.00 92.75 194 PHE A O 1
ATOM 1534 N N . TYR A 1 195 ? -2.716 -7.798 7.392 1.00 94.44 195 TYR A N 1
ATOM 1535 C CA . TYR A 1 195 ? -4.111 -7.643 6.962 1.00 94.44 195 TYR A CA 1
ATOM 1536 C C . TYR A 1 195 ? -5.033 -7.061 8.045 1.00 94.44 195 TYR A C 1
ATOM 1538 O O . TYR A 1 195 ? -5.946 -6.298 7.728 1.00 94.44 195 TYR A O 1
ATOM 1546 N N . ALA A 1 196 ? -4.774 -7.365 9.322 1.00 94.12 196 ALA A N 1
ATOM 1547 C CA . ALA A 1 196 ? -5.554 -6.857 10.446 1.00 94.12 196 ALA A CA 1
ATOM 1548 C C . ALA A 1 196 ? -5.361 -5.344 10.660 1.00 94.12 196 ALA A C 1
ATOM 1550 O O . ALA A 1 196 ? -6.222 -4.688 11.239 1.00 94.12 196 ALA A O 1
ATOM 1551 N N . MET A 1 197 ? -4.260 -4.769 10.161 1.00 93.56 197 MET A N 1
ATOM 1552 C CA . MET A 1 197 ? -3.985 -3.331 10.213 1.00 93.56 197 MET A CA 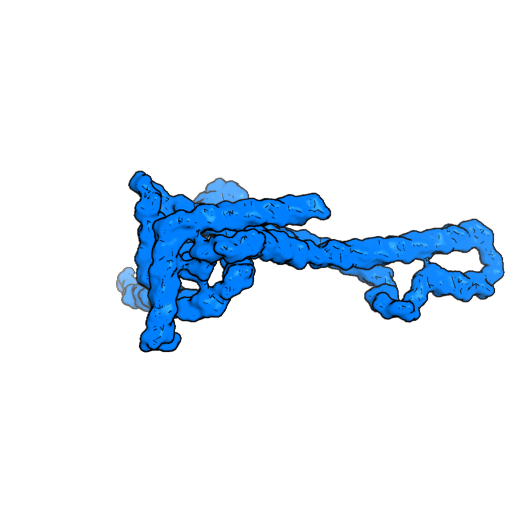1
ATOM 1553 C C . MET A 1 197 ? -4.731 -2.534 9.139 1.00 93.56 197 MET A C 1
ATOM 1555 O O . MET A 1 197 ? -4.948 -1.331 9.295 1.00 93.56 197 MET A O 1
ATOM 1559 N N . VAL A 1 198 ? -5.126 -3.184 8.041 1.00 95.69 198 VAL A N 1
ATOM 1560 C CA . VAL A 1 198 ? -5.692 -2.520 6.857 1.00 95.69 198 VAL A CA 1
ATOM 1561 C C . VAL A 1 198 ? -6.943 -1.685 7.172 1.00 95.69 198 VAL A C 1
ATOM 1563 O O . VAL A 1 198 ? -7.019 -0.563 6.663 1.00 95.69 198 VAL A O 1
ATOM 1566 N N . PRO A 1 199 ? -7.891 -2.113 8.034 1.00 95.12 199 PRO A N 1
ATOM 1567 C CA . PRO A 1 199 ? -9.007 -1.259 8.444 1.00 95.12 199 PRO A CA 1
ATOM 1568 C C . PRO A 1 199 ? -8.559 0.058 9.091 1.00 95.12 199 PRO A C 1
ATOM 1570 O O . PRO A 1 199 ? -9.060 1.124 8.730 1.00 95.12 199 PRO A O 1
ATOM 1573 N N . ALA A 1 200 ? -7.568 0.011 9.987 1.00 94.19 200 ALA A N 1
ATOM 1574 C CA . ALA A 1 200 ? -7.043 1.205 10.649 1.00 94.19 200 ALA A CA 1
ATOM 1575 C C . ALA A 1 200 ? -6.303 2.128 9.671 1.00 94.19 200 ALA A C 1
ATOM 1577 O O . ALA A 1 200 ? -6.520 3.342 9.693 1.00 94.19 200 ALA A O 1
ATOM 1578 N N . LEU A 1 201 ? -5.493 1.557 8.771 1.00 94.75 201 LEU A N 1
ATOM 1579 C CA . LEU A 1 201 ? -4.834 2.306 7.697 1.00 94.75 201 LEU A CA 1
ATOM 1580 C C . LEU A 1 201 ? -5.840 2.958 6.748 1.00 94.75 201 LEU A C 1
ATOM 1582 O O . LEU A 1 201 ? -5.626 4.087 6.324 1.00 94.75 201 LEU A O 1
ATOM 1586 N N . THR A 1 202 ? -6.941 2.272 6.433 1.00 95.19 202 THR A N 1
ATOM 1587 C CA . THR A 1 202 ? -7.998 2.808 5.565 1.00 95.19 202 THR A CA 1
ATOM 1588 C C . THR A 1 202 ? -8.640 4.036 6.201 1.00 95.19 202 THR A C 1
ATOM 1590 O O . THR A 1 202 ? -8.792 5.052 5.533 1.00 95.19 202 THR A O 1
ATOM 1593 N N . LEU A 1 203 ? -8.975 3.976 7.494 1.00 93.38 203 LEU A N 1
ATOM 1594 C CA . LEU A 1 203 ? -9.540 5.120 8.217 1.00 93.38 203 LEU A CA 1
ATOM 1595 C C . LEU A 1 203 ? -8.553 6.293 8.287 1.00 93.38 203 LEU A C 1
ATOM 1597 O O . LEU A 1 203 ? -8.923 7.425 7.994 1.00 93.38 203 LEU A O 1
ATOM 1601 N N . CYS A 1 204 ? -7.285 6.013 8.594 1.00 92.06 204 CYS A N 1
ATOM 1602 C CA . CYS A 1 204 ? -6.212 7.010 8.588 1.00 92.06 204 CYS A CA 1
ATOM 1603 C C . CYS A 1 204 ? -6.034 7.652 7.198 1.00 92.06 204 CYS A C 1
ATOM 1605 O O . CYS A 1 204 ? -5.924 8.872 7.078 1.00 92.06 204 CYS A O 1
ATOM 1607 N N . TRP A 1 205 ? -6.095 6.854 6.130 1.00 92.69 205 TRP A N 1
ATOM 1608 C CA . TRP A 1 205 ? -6.073 7.350 4.757 1.00 92.69 205 TRP A CA 1
ATOM 1609 C C . TRP A 1 205 ? -7.286 8.207 4.408 1.00 92.69 205 TRP A C 1
ATOM 1611 O O . TRP A 1 205 ? -7.119 9.240 3.760 1.00 92.69 205 TRP A O 1
ATOM 1621 N N . MET A 1 206 ? -8.486 7.834 4.852 1.00 91.44 206 MET A N 1
ATOM 1622 C CA . MET A 1 206 ? -9.691 8.639 4.644 1.00 91.44 206 MET A CA 1
ATOM 1623 C C . MET A 1 206 ? -9.573 10.006 5.325 1.00 91.44 206 MET A C 1
ATOM 1625 O O . MET A 1 206 ? -9.825 11.019 4.672 1.00 91.44 206 MET A O 1
ATOM 1629 N N . ASP A 1 207 ? -9.128 10.047 6.583 1.00 89.69 207 ASP A N 1
ATOM 1630 C CA . ASP A 1 207 ? -8.918 11.298 7.323 1.00 89.69 207 ASP A CA 1
ATOM 1631 C C . ASP A 1 207 ? -7.899 12.199 6.605 1.00 89.69 207 ASP A C 1
ATOM 1633 O O . ASP A 1 207 ? -8.177 13.371 6.336 1.00 89.69 207 ASP A O 1
ATOM 1637 N N . ALA A 1 208 ? -6.751 11.640 6.207 1.00 88.56 208 ALA A N 1
ATOM 1638 C CA . ALA A 1 208 ? -5.729 12.368 5.456 1.00 88.56 208 ALA A CA 1
ATOM 1639 C C . ALA A 1 208 ? -6.242 12.851 4.084 1.00 88.56 208 ALA A C 1
ATOM 1641 O O . ALA A 1 208 ? -5.927 13.960 3.650 1.00 88.56 208 ALA A O 1
ATOM 1642 N N . SER A 1 209 ? -7.068 12.049 3.406 1.00 89.06 209 SER A N 1
ATOM 1643 C CA . SER A 1 209 ? -7.677 12.399 2.116 1.00 89.06 209 SER A CA 1
ATOM 1644 C C . SER A 1 209 ? -8.654 13.565 2.236 1.00 89.06 209 SER A C 1
ATOM 1646 O O . SER A 1 209 ? -8.696 14.431 1.360 1.00 89.06 209 SER A O 1
ATOM 1648 N N . ILE A 1 210 ? -9.456 13.595 3.304 1.00 88.19 210 ILE A N 1
ATOM 1649 C CA . ILE A 1 210 ? -10.394 14.688 3.580 1.00 88.19 210 ILE A CA 1
ATOM 1650 C C . ILE A 1 210 ? -9.611 15.976 3.839 1.00 88.19 210 ILE A C 1
ATOM 1652 O O . ILE A 1 210 ? -9.862 16.978 3.169 1.00 88.19 210 ILE A O 1
ATOM 1656 N N . GLN A 1 211 ? -8.604 15.927 4.716 1.00 86.50 211 GLN A N 1
ATOM 1657 C CA . GLN A 1 211 ? -7.758 17.084 5.031 1.00 86.50 211 GLN A CA 1
ATOM 1658 C C . GLN A 1 211 ? -7.033 17.626 3.792 1.00 86.50 211 GLN A C 1
ATOM 1660 O O . GLN A 1 211 ? -7.006 18.836 3.563 1.00 86.50 211 GLN A O 1
ATOM 1665 N N . ALA A 1 212 ? -6.497 16.744 2.944 1.00 84.38 212 ALA A N 1
ATOM 1666 C CA . ALA A 1 212 ? -5.857 17.147 1.696 1.00 84.38 212 ALA A CA 1
ATOM 1667 C C . ALA A 1 212 ? -6.846 17.838 0.741 1.00 84.38 212 ALA A C 1
ATOM 1669 O O . ALA A 1 212 ? -6.533 18.882 0.170 1.00 84.38 212 ALA A O 1
ATOM 1670 N N . LYS A 1 213 ? -8.068 17.308 0.601 1.00 84.88 213 LYS A N 1
ATOM 1671 C CA . LYS A 1 213 ? -9.120 17.933 -0.219 1.00 84.88 213 LYS A CA 1
ATOM 1672 C C . LYS A 1 213 ? -9.547 19.299 0.322 1.00 84.88 213 LYS A C 1
ATOM 1674 O O . LYS A 1 213 ? -9.775 20.216 -0.465 1.00 84.88 213 LYS A O 1
ATOM 1679 N N . GLU A 1 214 ? -9.664 19.451 1.637 1.00 85.94 214 GLU A N 1
ATOM 1680 C CA . GLU A 1 214 ? -9.972 20.738 2.273 1.00 85.94 214 GLU A CA 1
ATOM 1681 C C . GLU A 1 214 ? -8.860 21.766 2.047 1.00 85.94 214 GLU A C 1
ATOM 1683 O O . GLU A 1 214 ? -9.142 22.916 1.697 1.00 85.94 214 GLU A O 1
ATOM 1688 N N . ALA A 1 215 ? -7.599 21.343 2.165 1.00 82.00 215 ALA A N 1
ATOM 1689 C CA . ALA A 1 215 ? -6.445 22.189 1.890 1.00 82.00 215 ALA A CA 1
ATOM 1690 C C . ALA A 1 215 ? -6.433 22.687 0.436 1.00 82.00 215 ALA A C 1
ATOM 1692 O O . ALA A 1 215 ? -6.229 23.879 0.210 1.00 82.00 215 ALA A O 1
ATOM 1693 N N . ILE A 1 216 ? -6.740 21.815 -0.533 1.00 79.94 216 ILE A N 1
ATOM 1694 C CA . ILE A 1 216 ? -6.828 22.182 -1.957 1.00 79.94 216 ILE A CA 1
ATOM 1695 C C . ILE A 1 216 ? -7.963 23.164 -2.221 1.00 79.94 216 ILE A C 1
ATOM 1697 O O . ILE A 1 216 ? -7.785 24.137 -2.950 1.00 79.94 216 ILE A O 1
ATOM 1701 N N . LYS A 1 217 ? -9.138 22.955 -1.618 1.00 77.62 217 LYS A N 1
ATOM 1702 C CA . LYS A 1 217 ? -10.239 23.921 -1.743 1.00 77.62 217 LYS A CA 1
ATOM 1703 C C . LYS A 1 217 ? -9.802 25.301 -1.257 1.00 77.62 217 LYS A C 1
ATOM 1705 O O . LYS A 1 217 ? -10.097 26.299 -1.903 1.00 77.62 217 LYS A O 1
ATOM 1710 N N . LYS A 1 218 ? -9.057 25.361 -0.152 1.00 78.50 218 LYS A N 1
ATOM 1711 C CA . LYS A 1 218 ? -8.540 26.617 0.394 1.00 78.50 218 LYS A CA 1
ATOM 1712 C C . LYS A 1 218 ? -7.453 27.249 -0.489 1.00 78.50 218 LYS A C 1
ATOM 1714 O O . LYS A 1 218 ? -7.476 28.464 -0.657 1.00 78.50 218 LYS A O 1
ATOM 1719 N N . SER A 1 219 ? -6.530 26.468 -1.061 1.00 68.25 219 SER A N 1
ATOM 1720 C CA . SER A 1 219 ? -5.474 26.982 -1.955 1.00 68.25 219 SER A CA 1
ATOM 1721 C C . SER A 1 219 ? -6.012 27.427 -3.317 1.00 68.25 219 SER A C 1
ATOM 1723 O O . SER A 1 219 ? -5.601 28.469 -3.823 1.00 68.25 219 SER A O 1
ATOM 1725 N N . SER A 1 220 ? -6.989 26.701 -3.865 1.00 62.22 220 SER A N 1
ATOM 1726 C CA . SER A 1 220 ? -7.682 27.041 -5.112 1.00 62.22 220 SER A CA 1
ATOM 1727 C C . SER A 1 220 ? -8.423 28.380 -5.007 1.00 62.22 220 SER A C 1
ATOM 1729 O O . SER A 1 220 ? -8.360 29.193 -5.928 1.00 62.22 220 SER A O 1
ATOM 1731 N N . LEU A 1 221 ? -9.034 28.674 -3.851 1.00 64.00 221 LEU A N 1
ATOM 1732 C CA . LEU A 1 221 ? -9.645 29.981 -3.571 1.00 64.00 221 LEU A CA 1
ATOM 1733 C C . LEU A 1 221 ? -8.621 31.133 -3.518 1.00 64.00 221 LEU A C 1
ATOM 1735 O O . LEU A 1 221 ? -8.992 32.286 -3.722 1.00 64.00 221 LEU A O 1
ATOM 1739 N N . LEU A 1 222 ? -7.341 30.834 -3.274 1.00 66.81 222 LEU A N 1
ATOM 1740 C CA . LEU A 1 222 ? -6.242 31.804 -3.194 1.00 66.81 222 LEU A CA 1
ATOM 1741 C C . LEU A 1 222 ? -5.513 32.018 -4.540 1.00 66.81 222 LEU A C 1
ATOM 1743 O O . LEU A 1 222 ? -4.439 32.615 -4.552 1.00 66.81 222 LEU A O 1
ATOM 1747 N N . HIS A 1 223 ? -6.065 31.544 -5.669 1.00 57.84 223 HIS A N 1
ATOM 1748 C CA . HIS A 1 223 ? -5.482 31.669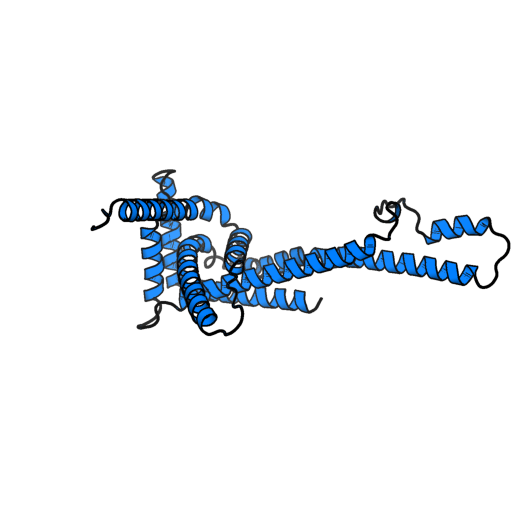 -7.023 1.00 57.84 223 HIS A CA 1
ATOM 1749 C C . HIS A 1 223 ? -4.059 31.085 -7.192 1.00 57.84 223 HIS A C 1
ATOM 1751 O O . HIS A 1 223 ? -3.401 31.314 -8.206 1.00 57.84 223 HIS A O 1
ATOM 1757 N N . SER A 1 224 ? -3.574 30.297 -6.229 1.00 55.25 224 SER A N 1
ATOM 1758 C CA . SER A 1 224 ? -2.317 29.552 -6.350 1.00 55.25 224 SER A CA 1
ATOM 1759 C C . SER A 1 224 ? -2.598 28.203 -7.001 1.00 55.25 224 SER A C 1
ATOM 1761 O O . SER A 1 224 ? -3.278 27.404 -6.376 1.00 55.25 224 SER A O 1
ATOM 1763 N N . GLN A 1 225 ? -2.086 28.007 -8.225 1.00 54.53 225 GLN A N 1
ATOM 1764 C CA . GLN A 1 225 ? -1.977 26.782 -9.049 1.00 54.53 225 GLN A CA 1
ATOM 1765 C C . GLN A 1 225 ? -3.012 25.647 -8.885 1.00 54.53 225 GLN A C 1
ATOM 1767 O O . GLN A 1 225 ? -3.364 25.217 -7.791 1.00 54.53 225 GLN A O 1
ATOM 1772 N N . GLU A 1 226 ? -3.401 25.048 -10.013 1.00 53.12 226 GLU A N 1
ATOM 1773 C CA . GLU A 1 226 ? -4.206 23.821 -10.066 1.00 53.12 226 GLU A CA 1
ATOM 1774 C C . GLU A 1 226 ? -3.561 22.703 -9.231 1.00 53.12 226 GLU A C 1
ATOM 1776 O O . GLU A 1 226 ? -2.614 22.034 -9.644 1.00 53.12 226 GLU A O 1
ATOM 1781 N N . THR A 1 227 ? -4.046 22.533 -8.003 1.00 55.69 227 THR A N 1
ATOM 1782 C CA . THR A 1 227 ? -3.536 21.535 -7.070 1.00 55.69 227 THR A CA 1
ATOM 1783 C C . THR A 1 227 ? -4.431 20.308 -7.175 1.00 55.69 227 THR A C 1
ATOM 1785 O O . THR A 1 227 ? -5.616 20.368 -6.850 1.00 55.69 227 THR A O 1
ATOM 1788 N N . TYR A 1 228 ? -3.879 19.189 -7.640 1.00 58.56 228 TYR A N 1
ATOM 1789 C CA . TYR A 1 228 ? -4.609 17.929 -7.770 1.00 58.56 228 TYR A CA 1
ATOM 1790 C C . TYR A 1 228 ? -4.234 16.981 -6.631 1.00 58.56 228 TYR A C 1
ATOM 1792 O O . TYR A 1 228 ? -3.056 16.735 -6.378 1.00 58.56 228 TYR A O 1
ATOM 1800 N N . TYR A 1 229 ? -5.239 16.425 -5.950 1.00 68.38 229 TYR A N 1
ATOM 1801 C CA . TYR A 1 229 ? -5.042 15.311 -5.023 1.00 68.38 229 TYR A CA 1
ATOM 1802 C C . TYR A 1 229 ? -5.263 13.996 -5.763 1.00 68.38 229 TYR A C 1
ATOM 1804 O O . TYR A 1 229 ? -6.388 13.690 -6.161 1.00 68.38 229 TYR A O 1
ATOM 1812 N N . VAL A 1 230 ? -4.198 13.214 -5.913 1.00 67.12 230 VAL A N 1
ATOM 1813 C CA . VAL A 1 230 ? -4.246 11.846 -6.436 1.00 67.12 230 VAL A CA 1
ATOM 1814 C C . VAL A 1 230 ? -3.679 10.924 -5.361 1.00 67.12 230 VAL A C 1
ATOM 1816 O O . VAL A 1 230 ? -2.606 11.181 -4.822 1.00 67.12 230 VAL A O 1
ATOM 1819 N N . SER A 1 231 ? -4.428 9.882 -4.998 1.00 73.75 231 SER A N 1
ATOM 1820 C CA . SER A 1 231 ? -4.051 8.943 -3.931 1.00 73.75 231 SER A CA 1
ATO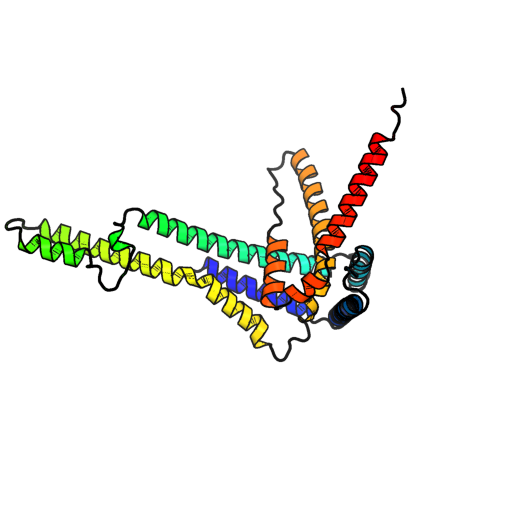M 1821 C C . SER A 1 231 ? -4.357 7.492 -4.304 1.00 73.75 231 SER A C 1
ATOM 1823 O O . SER A 1 231 ? -4.879 6.708 -3.516 1.00 73.75 231 SER A O 1
ATOM 1825 N N . ASP A 1 232 ? -4.040 7.136 -5.544 1.00 88.62 232 ASP A N 1
ATOM 1826 C CA . ASP A 1 232 ? -4.063 5.761 -6.048 1.00 88.62 232 ASP A CA 1
ATOM 1827 C C . ASP A 1 232 ? -2.917 4.910 -5.471 1.00 88.62 232 ASP A C 1
ATOM 1829 O O . ASP A 1 232 ? -3.084 3.705 -5.263 1.00 88.62 232 ASP A O 1
ATOM 1833 N N . GLY A 1 233 ? -1.790 5.542 -5.124 1.00 92.62 233 GLY A N 1
ATOM 1834 C CA . GLY A 1 233 ? -0.643 4.894 -4.488 1.00 92.62 233 GLY A CA 1
ATOM 1835 C C . GLY A 1 233 ? -0.992 4.118 -3.218 1.00 92.62 233 GLY A C 1
ATOM 1836 O O . GLY A 1 233 ? -0.494 3.016 -3.021 1.00 92.62 233 GLY A O 1
ATOM 1837 N N . PHE A 1 234 ? -1.896 4.620 -2.374 1.00 94.81 234 PHE A N 1
ATOM 1838 C CA . PHE A 1 234 ? -2.287 3.893 -1.163 1.00 94.81 234 PHE A CA 1
ATOM 1839 C C . PHE A 1 234 ? -2.974 2.560 -1.496 1.00 94.81 234 PHE A C 1
ATOM 1841 O O . PHE A 1 234 ? -2.568 1.508 -1.001 1.00 94.81 234 PHE A O 1
ATOM 1848 N N . ALA A 1 235 ? -3.973 2.586 -2.383 1.00 94.25 235 ALA A N 1
ATOM 1849 C CA . ALA A 1 235 ? -4.713 1.390 -2.783 1.00 94.25 235 ALA A CA 1
ATOM 1850 C C . ALA A 1 235 ? -3.802 0.365 -3.476 1.00 94.25 235 ALA A C 1
ATOM 1852 O O . ALA A 1 235 ? -3.847 -0.827 -3.160 1.00 94.25 235 ALA A O 1
ATOM 1853 N N . LEU A 1 236 ? -2.931 0.835 -4.376 1.00 93.12 236 LEU A N 1
ATOM 1854 C CA . LEU A 1 236 ? -1.969 -0.017 -5.068 1.00 93.12 236 LEU A CA 1
ATOM 1855 C C . LEU A 1 236 ? -0.944 -0.629 -4.095 1.00 93.12 236 LEU A C 1
ATOM 1857 O O . LEU A 1 236 ? -0.602 -1.804 -4.229 1.00 93.12 236 LEU A O 1
ATOM 1861 N N . GLY A 1 237 ? -0.502 0.133 -3.091 1.00 93.31 237 GLY A N 1
ATOM 1862 C CA . GLY A 1 237 ? 0.392 -0.335 -2.034 1.00 93.31 237 GLY A CA 1
ATOM 1863 C C . GLY A 1 237 ? -0.235 -1.422 -1.158 1.00 93.31 237 GLY A C 1
ATOM 1864 O O . GLY A 1 237 ? 0.386 -2.463 -0.948 1.00 93.31 237 GLY A O 1
ATOM 1865 N N . ILE A 1 238 ? -1.480 -1.230 -0.703 1.00 95.31 238 ILE A N 1
ATOM 1866 C CA . ILE A 1 238 ? -2.222 -2.240 0.074 1.00 95.31 238 ILE A CA 1
ATOM 1867 C C . ILE A 1 238 ? -2.380 -3.535 -0.727 1.00 95.31 238 ILE A C 1
ATOM 1869 O O . ILE A 1 238 ? -2.037 -4.606 -0.227 1.00 95.31 238 ILE A O 1
ATOM 1873 N N . ALA A 1 239 ? -2.847 -3.443 -1.976 1.00 93.38 239 ALA A N 1
ATOM 1874 C CA . ALA A 1 239 ? -3.054 -4.613 -2.830 1.00 93.38 239 ALA A CA 1
ATOM 1875 C C . ALA A 1 239 ? -1.752 -5.396 -3.058 1.00 93.38 239 ALA A C 1
ATOM 1877 O O . ALA A 1 239 ? -1.734 -6.630 -3.017 1.00 93.38 239 ALA A O 1
ATOM 1878 N N . PHE A 1 240 ? -0.647 -4.677 -3.260 1.00 89.19 240 PHE A N 1
ATOM 1879 C CA . PHE A 1 240 ? 0.667 -5.273 -3.444 1.00 89.19 240 PHE A CA 1
ATOM 1880 C C . PHE A 1 240 ? 1.184 -5.971 -2.180 1.00 89.19 240 PHE A C 1
ATOM 1882 O O . PHE A 1 240 ? 1.663 -7.104 -2.268 1.00 89.19 240 PHE A O 1
ATOM 1889 N N . LEU A 1 241 ? 1.055 -5.343 -1.007 1.00 90.62 241 LEU A N 1
ATOM 1890 C CA . LEU A 1 241 ? 1.489 -5.925 0.266 1.00 90.62 241 LEU A CA 1
ATOM 1891 C C . LEU A 1 241 ? 0.664 -7.162 0.633 1.00 90.62 241 LEU A C 1
ATOM 1893 O O . LEU A 1 241 ? 1.244 -8.196 0.955 1.00 90.62 241 LEU A O 1
ATOM 1897 N N . LEU A 1 242 ? -0.667 -7.102 0.513 1.00 91.62 242 LEU A N 1
ATOM 1898 C CA . LEU A 1 242 ? -1.542 -8.252 0.774 1.00 91.62 242 LEU A CA 1
ATOM 1899 C C . LEU A 1 242 ? -1.234 -9.431 -0.156 1.00 91.62 242 LEU A C 1
ATOM 1901 O O . LEU A 1 242 ? -1.148 -10.572 0.301 1.00 91.62 242 LEU A O 1
ATOM 1905 N N . SER A 1 243 ? -1.012 -9.152 -1.444 1.00 88.38 243 SER A N 1
ATOM 1906 C CA . SER A 1 243 ? -0.667 -10.181 -2.430 1.00 88.38 243 SER A CA 1
ATOM 1907 C C . SER A 1 243 ? 0.687 -10.810 -2.146 1.00 88.38 243 SER A C 1
ATOM 1909 O O . SER A 1 243 ? 0.825 -12.031 -2.185 1.00 88.38 243 SER A O 1
ATOM 1911 N N . SER A 1 244 ? 1.682 -9.993 -1.814 1.00 83.06 244 SER A N 1
ATOM 1912 C CA . SER A 1 244 ? 3.033 -10.496 -1.597 1.00 83.06 244 SER A CA 1
ATOM 1913 C C . SER A 1 244 ? 3.192 -11.226 -0.261 1.00 83.06 244 SER A C 1
ATOM 1915 O O . SER A 1 244 ? 3.975 -12.166 -0.175 1.00 83.06 244 SER A O 1
ATOM 1917 N N . LEU A 1 245 ? 2.411 -10.850 0.759 1.00 85.69 245 LEU A N 1
ATOM 1918 C CA . LEU A 1 245 ? 2.342 -11.549 2.047 1.00 85.69 245 LEU A CA 1
ATOM 1919 C C . LEU A 1 245 ? 1.377 -12.746 2.041 1.00 85.69 245 LEU A C 1
ATOM 1921 O O . LEU A 1 245 ? 1.279 -13.445 3.046 1.00 85.69 245 LEU A O 1
ATOM 1925 N N . LYS A 1 246 ? 0.668 -12.994 0.929 1.00 87.44 246 LYS A N 1
ATOM 1926 C CA . LYS A 1 246 ? -0.366 -14.039 0.797 1.00 87.44 246 LYS A CA 1
ATOM 1927 C C . LYS A 1 246 ? -1.486 -13.919 1.841 1.00 87.44 246 LYS A C 1
ATOM 1929 O O . LYS A 1 246 ? -1.953 -14.916 2.381 1.00 87.44 246 LYS A O 1
ATOM 1934 N N . GLN A 1 247 ? -1.933 -12.695 2.114 1.00 91.56 247 GLN A N 1
ATOM 1935 C CA . GLN A 1 247 ? -2.956 -12.403 3.128 1.00 91.56 247 GLN A CA 1
ATOM 1936 C C . GLN A 1 247 ? -4.309 -11.974 2.547 1.00 91.56 247 GLN A C 1
ATOM 1938 O O . GLN A 1 247 ? -5.183 -11.552 3.301 1.00 91.56 247 GLN A O 1
ATOM 1943 N N . ASN A 1 248 ? -4.503 -12.086 1.228 1.00 92.62 248 ASN A N 1
ATOM 1944 C CA . ASN A 1 248 ? -5.767 -11.728 0.572 1.00 92.62 248 ASN A CA 1
ATOM 1945 C C . ASN A 1 248 ? -6.962 -12.473 1.190 1.00 92.62 248 ASN A C 1
ATOM 1947 O O . ASN A 1 248 ? -7.900 -11.832 1.644 1.00 92.62 248 ASN A O 1
ATOM 1951 N N . ASP A 1 249 ? -6.877 -13.798 1.338 1.00 91.62 249 ASP A N 1
ATOM 1952 C CA . ASP A 1 249 ? -7.974 -14.597 1.905 1.00 91.62 249 ASP A CA 1
ATOM 1953 C C . ASP A 1 249 ? -8.308 -14.208 3.354 1.00 91.62 249 ASP A C 1
ATOM 1955 O O . ASP A 1 249 ? -9.467 -14.236 3.768 1.00 91.62 249 ASP A O 1
ATOM 1959 N N . ALA A 1 250 ? -7.291 -13.863 4.150 1.00 91.00 250 ALA A N 1
ATOM 1960 C CA . ALA A 1 250 ? -7.476 -13.419 5.529 1.00 91.00 250 ALA A CA 1
ATOM 1961 C C . ALA A 1 250 ? -8.132 -12.030 5.582 1.00 91.00 250 ALA A C 1
ATOM 1963 O O . ALA A 1 250 ? -9.002 -11.786 6.418 1.00 91.00 250 ALA A O 1
ATOM 1964 N N . PHE A 1 251 ? -7.749 -11.142 4.663 1.00 93.75 251 PHE A N 1
ATOM 1965 C CA . PHE A 1 251 ? -8.345 -9.822 4.510 1.00 93.75 251 PHE A CA 1
ATOM 1966 C C . PHE A 1 251 ? -9.800 -9.891 4.026 1.00 93.75 251 PHE A C 1
ATOM 1968 O O . PHE A 1 251 ? -10.666 -9.241 4.610 1.00 93.75 251 PHE A O 1
ATOM 1975 N N . ASP A 1 252 ? -10.098 -10.711 3.019 1.00 91.94 252 ASP A N 1
ATOM 1976 C CA . ASP A 1 252 ? -11.439 -10.833 2.438 1.00 91.94 252 ASP A CA 1
ATOM 1977 C C . ASP A 1 252 ? -12.466 -11.327 3.465 1.00 91.94 252 ASP A C 1
ATOM 1979 O O . ASP A 1 252 ? -13.596 -10.831 3.514 1.00 91.94 252 ASP A O 1
ATOM 1983 N N . ARG A 1 253 ? -12.049 -12.225 4.369 1.00 90.75 253 ARG A N 1
ATOM 1984 C CA . ARG A 1 253 ? -12.869 -12.697 5.500 1.00 90.75 253 ARG A CA 1
ATOM 1985 C C . ARG A 1 253 ? -13.293 -11.583 6.455 1.00 90.75 253 ARG A C 1
ATOM 1987 O O . ARG A 1 253 ? -14.312 -11.731 7.122 1.00 90.75 253 ARG A O 1
ATOM 1994 N N . LEU A 1 254 ? -12.562 -10.465 6.522 1.00 91.56 254 LEU A N 1
ATOM 1995 C CA . LEU A 1 254 ? -12.980 -9.320 7.335 1.00 91.56 254 LEU A CA 1
ATOM 1996 C C . LEU A 1 254 ? -14.257 -8.678 6.787 1.00 91.56 254 LEU A C 1
ATOM 1998 O O . LEU A 1 254 ? -14.995 -8.049 7.543 1.00 91.56 254 LEU A O 1
ATOM 2002 N N . GLY A 1 255 ? -14.502 -8.757 5.474 1.00 91.06 255 GLY A N 1
ATOM 2003 C CA . GLY A 1 255 ? -15.615 -8.049 4.845 1.00 91.06 255 GLY A CA 1
ATOM 2004 C C . GLY A 1 255 ? -15.549 -6.528 5.014 1.00 91.06 255 GLY A C 1
ATOM 2005 O O . GLY A 1 255 ? -16.573 -5.857 4.898 1.00 91.06 255 GLY A O 1
ATOM 2006 N N . TRP A 1 256 ? -14.363 -5.984 5.313 1.00 94.00 256 TRP A N 1
ATOM 2007 C CA . TRP A 1 256 ? -14.180 -4.613 5.792 1.00 94.00 256 TRP A CA 1
ATOM 2008 C C . TRP A 1 256 ? -14.840 -3.572 4.886 1.00 94.00 256 TRP A C 1
ATOM 2010 O O . TRP A 1 256 ? -15.646 -2.764 5.348 1.00 94.00 256 TRP A O 1
ATOM 2020 N N . PHE A 1 257 ? -14.550 -3.621 3.584 1.00 92.94 257 PHE A N 1
ATOM 2021 C CA . PHE A 1 257 ? -15.100 -2.656 2.636 1.00 92.94 257 PHE A CA 1
ATOM 2022 C C . PHE A 1 257 ? -16.618 -2.779 2.477 1.00 92.94 257 PHE A C 1
ATOM 2024 O O . PHE A 1 257 ? -17.276 -1.758 2.294 1.00 92.94 257 PHE A O 1
ATOM 2031 N N . ARG A 1 258 ? -17.195 -3.983 2.624 1.00 91.94 258 ARG A N 1
ATOM 2032 C CA . ARG A 1 258 ? -18.655 -4.165 2.606 1.00 91.94 258 ARG A CA 1
ATOM 2033 C C . ARG A 1 258 ? -19.293 -3.489 3.820 1.00 91.94 258 ARG A C 1
ATOM 2035 O O . ARG A 1 258 ? -20.262 -2.751 3.657 1.00 91.94 258 ARG A O 1
ATOM 2042 N N . THR A 1 259 ? -18.735 -3.686 5.015 1.00 91.62 259 THR A N 1
ATOM 2043 C CA . THR A 1 259 ? -19.235 -3.029 6.232 1.00 91.62 259 THR A CA 1
ATOM 2044 C C . THR A 1 259 ? -19.097 -1.510 6.152 1.00 91.62 259 THR A C 1
ATOM 2046 O O . THR A 1 259 ? -20.034 -0.782 6.481 1.00 91.62 259 THR A O 1
ATOM 2049 N N . LEU A 1 260 ? -17.943 -1.028 5.686 1.00 92.56 260 LEU A N 1
ATOM 2050 C CA . LEU A 1 260 ? -17.657 0.397 5.551 1.00 92.56 260 LEU A CA 1
ATOM 2051 C C . LEU A 1 260 ? -18.615 1.071 4.561 1.00 92.56 260 LEU A C 1
ATOM 2053 O O . LEU A 1 260 ? -19.179 2.118 4.870 1.00 92.56 260 LEU A O 1
ATOM 2057 N N . GLN A 1 261 ? -18.830 0.450 3.398 1.00 92.75 261 GLN A N 1
ATOM 2058 C CA . GLN A 1 261 ? -19.768 0.939 2.392 1.00 92.75 261 GLN A CA 1
ATOM 2059 C C . GLN A 1 261 ? -21.189 1.000 2.954 1.00 92.75 261 GLN A C 1
ATOM 2061 O O . GLN A 1 261 ? -21.824 2.045 2.866 1.00 92.75 261 GLN A O 1
ATOM 2066 N N . ASN A 1 262 ? -21.655 -0.077 3.595 1.00 91.94 262 ASN A N 1
ATOM 2067 C CA . ASN A 1 262 ? -22.995 -0.128 4.174 1.00 91.94 262 ASN A CA 1
ATOM 2068 C C . ASN A 1 262 ? -23.228 0.994 5.199 1.00 91.94 262 ASN A C 1
ATOM 2070 O O . ASN A 1 262 ? -24.247 1.678 5.140 1.00 91.94 262 ASN A O 1
ATOM 2074 N N . LYS A 1 263 ? -22.261 1.239 6.098 1.00 91.38 263 LYS A N 1
ATOM 2075 C CA . LYS A 1 263 ? -22.352 2.332 7.075 1.00 91.38 263 LYS A CA 1
ATOM 2076 C C . LYS A 1 263 ? -22.581 3.683 6.393 1.00 91.38 263 LYS A C 1
ATOM 2078 O O . LYS A 1 263 ? -23.518 4.392 6.752 1.00 91.38 263 LYS A O 1
ATOM 2083 N N . TYR A 1 264 ? -21.737 4.043 5.427 1.00 88.62 264 TYR A N 1
ATOM 2084 C CA . TYR A 1 264 ? -21.826 5.358 4.789 1.00 88.62 264 TYR A CA 1
ATOM 2085 C C . TYR A 1 264 ? -23.029 5.492 3.853 1.00 88.62 264 TYR A C 1
ATOM 2087 O O . TYR A 1 264 ? -23.560 6.591 3.721 1.00 88.62 264 TYR A O 1
ATOM 2095 N N . THR A 1 265 ? -23.504 4.399 3.249 1.00 91.88 265 THR A N 1
ATOM 2096 C CA . THR A 1 265 ? -24.771 4.395 2.506 1.00 91.88 265 THR A CA 1
ATOM 2097 C C . THR A 1 265 ? -25.942 4.729 3.431 1.00 91.88 265 THR A C 1
ATOM 2099 O O . THR A 1 265 ? -26.689 5.662 3.148 1.00 91.88 265 THR A O 1
ATOM 2102 N N . VAL A 1 266 ? -26.046 4.053 4.579 1.00 91.88 266 VAL A N 1
ATOM 2103 C CA . VAL A 1 266 ? -27.098 4.318 5.575 1.00 91.88 266 VAL A CA 1
ATOM 2104 C C . VAL A 1 266 ? -26.993 5.739 6.144 1.00 91.88 266 VAL A C 1
ATOM 2106 O O . VAL A 1 266 ? -28.000 6.424 6.315 1.00 91.88 266 VAL A O 1
ATOM 2109 N N . GLU A 1 267 ? -25.783 6.228 6.429 1.00 90.75 267 GLU A N 1
ATOM 2110 C CA . GLU A 1 267 ? -25.585 7.613 6.877 1.00 90.75 267 GLU A CA 1
ATOM 2111 C C . GLU A 1 267 ? -26.010 8.634 5.811 1.00 90.75 267 GLU A C 1
ATOM 2113 O O . GLU A 1 267 ? -26.667 9.620 6.147 1.00 90.75 267 GLU A O 1
ATOM 2118 N N . ALA A 1 268 ? -25.704 8.391 4.534 1.00 89.25 268 ALA A N 1
ATOM 2119 C CA . ALA A 1 268 ? -26.126 9.257 3.437 1.00 89.25 268 ALA A CA 1
ATOM 2120 C C . ALA A 1 268 ? -27.657 9.304 3.294 1.00 89.25 268 ALA A C 1
ATOM 2122 O O . ALA A 1 268 ? -28.229 10.388 3.176 1.00 89.25 268 ALA A O 1
ATOM 2123 N N . GLU A 1 269 ? -28.337 8.159 3.378 1.00 91.12 269 GLU A N 1
ATOM 2124 C CA . GLU A 1 269 ? -29.805 8.077 3.354 1.00 91.12 269 GLU A CA 1
ATOM 2125 C C . GLU A 1 269 ? -30.445 8.826 4.536 1.00 91.12 269 GLU A C 1
ATOM 2127 O O . GLU A 1 269 ? -31.400 9.593 4.371 1.00 91.12 269 GLU A O 1
ATOM 2132 N N . ASN A 1 270 ? -29.875 8.682 5.734 1.00 91.06 270 ASN A N 1
ATOM 2133 C CA . ASN A 1 270 ? -30.322 9.400 6.930 1.00 91.06 270 ASN A CA 1
ATOM 2134 C C . ASN A 1 270 ? -30.125 10.922 6.827 1.00 91.06 270 ASN A C 1
ATOM 2136 O O . ASN A 1 270 ? -30.900 11.695 7.394 1.00 91.06 270 ASN A O 1
ATOM 2140 N N . LEU A 1 271 ? -29.085 11.380 6.127 1.00 88.88 271 LEU A N 1
ATOM 2141 C CA . LEU A 1 271 ? -28.873 12.805 5.873 1.00 88.88 271 LEU A CA 1
ATOM 2142 C C . LEU A 1 271 ? -29.885 13.350 4.860 1.00 88.88 271 LEU A C 1
ATOM 2144 O O . LEU A 1 271 ? -30.449 14.416 5.096 1.00 88.88 271 LEU A O 1
ATOM 2148 N N . LEU A 1 272 ? -30.162 12.611 3.782 1.00 86.44 272 LEU A N 1
ATOM 2149 C CA . LEU A 1 272 ? -31.145 12.994 2.760 1.00 86.44 272 LEU A CA 1
ATOM 2150 C C . LEU A 1 272 ? -32.567 13.085 3.329 1.00 86.44 272 LEU A C 1
ATOM 2152 O O . LEU A 1 272 ? -33.294 14.040 3.068 1.00 86.44 272 LEU A O 1
ATOM 2156 N N . THR A 1 273 ? -32.960 12.126 4.164 1.00 85.56 273 THR A N 1
ATOM 2157 C CA . THR A 1 273 ? -34.269 12.154 4.836 1.00 85.56 273 THR A CA 1
ATOM 2158 C C . THR A 1 273 ? -34.407 13.340 5.795 1.00 85.56 273 THR A C 1
ATOM 2160 O O . THR A 1 273 ? -35.466 13.964 5.844 1.00 85.56 273 THR A O 1
ATOM 2163 N N . LYS A 1 274 ? -33.337 13.723 6.504 1.00 82.81 274 LYS A N 1
ATOM 2164 C CA . LYS A 1 274 ? -33.326 14.921 7.364 1.00 82.81 274 LYS A CA 1
ATOM 2165 C C . LYS A 1 274 ? -33.403 16.231 6.581 1.00 82.81 274 LYS A C 1
ATOM 2167 O O . LYS A 1 274 ? -34.052 17.160 7.051 1.00 82.81 274 LYS A O 1
ATOM 2172 N N . THR A 1 275 ? -32.763 16.328 5.415 1.00 76.56 275 THR A N 1
ATOM 2173 C CA . THR A 1 275 ? -32.811 17.547 4.589 1.00 76.56 275 THR A CA 1
ATOM 2174 C C . THR A 1 275 ? -34.134 17.693 3.841 1.00 76.56 275 THR A C 1
ATOM 2176 O O . THR A 1 275 ? -34.616 18.812 3.695 1.00 76.56 275 THR A O 1
ATOM 2179 N N . MET A 1 276 ? -34.759 16.587 3.425 1.00 71.31 276 MET A N 1
ATOM 2180 C CA . MET A 1 276 ? -36.082 16.591 2.782 1.00 71.31 276 MET A CA 1
ATOM 2181 C C . MET A 1 276 ? -37.246 16.715 3.780 1.00 71.31 276 MET A C 1
ATOM 2183 O O . MET A 1 276 ? -38.332 17.140 3.399 1.00 71.31 276 MET A O 1
ATOM 2187 N N . GLY A 1 277 ? -37.035 16.352 5.049 1.00 59.91 277 GLY A N 1
ATOM 2188 C CA . GLY A 1 277 ? -38.032 16.445 6.121 1.00 59.91 277 GLY A CA 1
ATOM 2189 C C . GLY A 1 277 ? -38.100 17.796 6.844 1.00 59.91 277 GLY A C 1
ATOM 2190 O O . GLY A 1 277 ? -38.926 17.947 7.742 1.00 59.91 277 GLY A O 1
ATOM 2191 N N . ALA A 1 278 ? -37.255 18.774 6.498 1.00 50.00 278 ALA A N 1
ATOM 2192 C CA . ALA A 1 278 ? -37.341 20.124 7.054 1.00 50.00 278 ALA A CA 1
ATOM 2193 C C . ALA A 1 278 ? -38.427 20.923 6.303 1.00 50.00 278 ALA A C 1
ATOM 2195 O O . ALA A 1 278 ? -38.237 21.212 5.119 1.00 50.00 278 ALA A O 1
ATOM 2196 N N . PRO A 1 279 ? -39.565 21.289 6.931 1.00 49.47 279 PRO A N 1
ATOM 2197 C CA . PRO A 1 279 ? -40.537 22.152 6.275 1.00 49.47 279 PRO A CA 1
ATOM 2198 C C . PRO A 1 279 ? -39.880 23.504 5.986 1.00 49.47 279 PRO A C 1
ATOM 2200 O O . PRO A 1 279 ? -39.205 24.073 6.848 1.00 49.47 279 PRO A O 1
ATOM 2203 N N . ALA A 1 280 ? -40.074 24.009 4.766 1.00 50.53 280 ALA A N 1
ATOM 2204 C CA . ALA A 1 280 ? -39.731 25.378 4.419 1.00 50.53 280 ALA A CA 1
ATOM 2205 C C . ALA A 1 280 ? -40.473 26.302 5.392 1.00 50.53 280 ALA A C 1
ATOM 2207 O O . ALA A 1 280 ? -41.698 26.384 5.361 1.00 50.53 280 ALA A O 1
ATOM 2208 N N . ALA A 1 281 ? -39.736 26.937 6.302 1.00 50.75 281 ALA A N 1
ATOM 2209 C CA . ALA A 1 281 ? -40.277 27.995 7.134 1.00 50.75 281 ALA A CA 1
ATOM 2210 C C . ALA A 1 281 ? -40.583 29.189 6.218 1.00 50.75 281 ALA A C 1
ATOM 2212 O O . ALA A 1 281 ? -39.676 29.926 5.829 1.00 50.75 281 ALA A O 1
ATOM 2213 N N . GLY A 1 282 ? -41.853 29.309 5.836 1.00 40.41 282 GLY A N 1
ATOM 2214 C CA . GLY A 1 282 ? -42.443 30.416 5.092 1.00 40.41 282 GLY A CA 1
ATOM 2215 C C . GLY A 1 282 ? -43.896 30.562 5.496 1.00 40.41 282 GLY A C 1
ATOM 2216 O O . GLY A 1 282 ? -44.641 29.580 5.293 1.00 40.41 282 GLY A O 1
#

Organism: NCBI:txid420275

InterPro domains:
  IPR027307 WASH complex subunit 7 [PTHR31409] (2-270)
  IPR028282 WASH complex subunit 7, central domain [PF14744] (2-112)
  IPR028283 WASH complex subunit 7, C-terminal [PF14746] (146-271)

Radius of gyration: 28.47 Å; chains: 1; bounding box: 71×52×88 Å